Protein AF-A0A4Z0M631-F1 (afdb_monomer_lite)

Sequence (244 aa):
MAAAARAHAARAGVPGGDGTVRHLGQHPRGRPGGTTARVRIGGHHLQVFLRALRHRHALPPATGHAAGAAVSGHQPRLAAAELTAGDSVGGPLEQAMGEFANAVVRANTLDPLTTEIVRLRCAQIHDCRICGSLRLRDAQEAGFDEAMQRKIARYETSDFPPAVIAALRLCDAIIMRPAWADDALKAELHQHFSAAQIAEICLDVMKWSQQKPLVALRTEEPPWAQTTLLSFDERGAPVFGGPA

Radius of gyration: 26.84 Å; chains: 1; bounding box: 51×77×66 Å

Structure (mmCIF, N/CA/C/O backbone):
data_AF-A0A4Z0M631-F1
#
_entry.id   AF-A0A4Z0M631-F1
#
loop_
_atom_site.group_PDB
_atom_site.id
_atom_site.type_symbol
_atom_site.label_atom_id
_atom_site.label_alt_id
_atom_site.label_comp_id
_atom_site.label_asym_id
_atom_site.label_entity_id
_atom_site.label_seq_id
_atom_site.pdbx_PDB_ins_code
_atom_site.Cartn_x
_atom_site.Cartn_y
_atom_site.Cartn_z
_atom_site.occupancy
_atom_site.B_iso_or_equiv
_atom_site.auth_seq_id
_atom_site.auth_comp_id
_atom_site.auth_asym_id
_atom_site.auth_atom_id
_atom_site.pdbx_PDB_model_num
ATOM 1 N N . MET A 1 1 ? 23.503 -53.801 14.383 1.00 34.53 1 MET A N 1
ATOM 2 C CA . MET A 1 1 ? 23.111 -55.076 13.742 1.00 34.53 1 MET A CA 1
ATOM 3 C C . MET A 1 1 ? 21.715 -55.411 14.248 1.00 34.53 1 MET A C 1
ATOM 5 O O . MET A 1 1 ? 21.573 -55.559 15.448 1.00 34.53 1 MET A O 1
ATOM 9 N N . ALA A 1 2 ? 20.686 -55.115 13.445 1.00 32.53 2 ALA A N 1
ATOM 10 C CA . ALA A 1 2 ? 19.858 -56.098 12.712 1.00 32.53 2 ALA A CA 1
ATOM 11 C C . ALA A 1 2 ? 18.785 -56.731 13.632 1.00 32.53 2 ALA A C 1
ATOM 13 O O . ALA A 1 2 ? 19.115 -57.150 14.727 1.00 32.53 2 ALA A O 1
ATOM 14 N N . ALA A 1 3 ? 17.499 -56.838 13.302 1.00 31.45 3 ALA A N 1
ATOM 15 C CA . ALA A 1 3 ? 16.742 -56.533 12.095 1.00 31.45 3 ALA A CA 1
ATOM 16 C C . ALA A 1 3 ? 15.250 -56.369 12.460 1.00 31.45 3 ALA A C 1
ATOM 18 O O . ALA A 1 3 ? 14.804 -56.760 13.536 1.00 31.45 3 ALA A O 1
ATOM 19 N N . ALA A 1 4 ? 14.506 -55.767 11.536 1.00 34.94 4 ALA A N 1
ATOM 20 C CA . ALA A 1 4 ? 13.090 -55.444 11.609 1.00 34.94 4 ALA A CA 1
ATOM 21 C C . ALA A 1 4 ? 12.156 -56.653 11.416 1.00 34.94 4 ALA A C 1
ATOM 23 O O . ALA A 1 4 ? 12.494 -57.581 10.688 1.00 34.94 4 ALA A O 1
ATOM 24 N N . ALA A 1 5 ? 10.935 -56.555 11.956 1.00 33.78 5 ALA A N 1
ATOM 25 C CA . ALA A 1 5 ? 9.722 -57.135 11.370 1.00 33.78 5 ALA A CA 1
ATOM 26 C C . ALA A 1 5 ? 8.465 -56.527 12.026 1.00 33.78 5 ALA A C 1
ATOM 28 O O . ALA A 1 5 ? 8.196 -56.757 13.203 1.00 33.78 5 ALA A O 1
ATOM 29 N N . ARG A 1 6 ? 7.666 -55.771 11.261 1.00 37.72 6 ARG A N 1
ATOM 30 C CA . ARG A 1 6 ? 6.229 -55.585 11.525 1.00 37.72 6 ARG A CA 1
ATOM 31 C C . ARG A 1 6 ? 5.451 -55.724 10.224 1.00 37.72 6 ARG A C 1
ATOM 33 O O . ARG A 1 6 ? 5.955 -55.432 9.144 1.00 37.72 6 ARG A O 1
ATOM 40 N N . ALA A 1 7 ? 4.261 -56.281 10.394 1.00 34.97 7 ALA A N 1
ATOM 41 C CA . ALA A 1 7 ? 3.533 -57.087 9.440 1.00 34.97 7 ALA A CA 1
ATOM 42 C C . ALA A 1 7 ? 2.860 -56.304 8.307 1.00 34.97 7 ALA A C 1
ATOM 44 O O . ALA A 1 7 ? 2.472 -55.146 8.432 1.00 34.97 7 ALA A O 1
ATOM 45 N N . HIS A 1 8 ? 2.709 -57.040 7.212 1.00 31.41 8 HIS A N 1
ATOM 46 C CA . HIS A 1 8 ? 2.022 -56.728 5.972 1.00 31.41 8 HIS A CA 1
ATOM 47 C C . HIS A 1 8 ? 0.499 -56.703 6.200 1.00 31.41 8 HIS A C 1
ATOM 49 O O . HIS A 1 8 ? -0.062 -57.696 6.660 1.00 31.41 8 HIS A O 1
ATOM 55 N N . ALA A 1 9 ? -0.170 -55.600 5.854 1.00 36.81 9 ALA A N 1
ATOM 56 C CA . ALA A 1 9 ? -1.625 -55.546 5.722 1.00 36.81 9 ALA A CA 1
ATOM 57 C C . ALA A 1 9 ? -1.997 -55.503 4.234 1.00 36.81 9 ALA A C 1
ATOM 59 O O . ALA A 1 9 ? -1.404 -54.769 3.442 1.00 36.81 9 ALA A O 1
ATOM 60 N N . ALA A 1 10 ? -2.943 -56.366 3.878 1.00 33.41 10 ALA A N 1
ATOM 61 C CA . ALA A 1 10 ? -3.312 -56.754 2.529 1.00 33.41 10 ALA A CA 1
ATOM 62 C C . ALA A 1 10 ? -4.005 -55.642 1.723 1.00 33.41 10 ALA A C 1
ATOM 64 O O . ALA A 1 10 ? -4.757 -54.824 2.248 1.00 33.41 10 ALA A O 1
ATOM 65 N N . ARG A 1 11 ? -3.767 -55.674 0.407 1.00 34.16 11 ARG A N 1
ATOM 66 C CA . ARG A 1 11 ? -4.446 -54.865 -0.610 1.00 34.16 11 ARG A CA 1
ATOM 67 C C . ARG A 1 11 ? -5.895 -55.331 -0.774 1.00 34.16 11 ARG A C 1
ATOM 69 O O . ARG A 1 11 ? -6.123 -56.487 -1.121 1.00 34.16 11 ARG A O 1
ATOM 76 N N . ALA A 1 12 ? -6.851 -54.422 -0.600 1.00 35.81 12 ALA A N 1
ATOM 77 C CA . ALA A 1 12 ? -8.225 -54.604 -1.058 1.00 35.81 12 ALA A CA 1
ATOM 78 C C . ALA A 1 12 ? -8.339 -54.141 -2.521 1.00 35.81 12 ALA A C 1
ATOM 80 O O . ALA A 1 12 ? -7.957 -53.019 -2.857 1.00 35.81 12 ALA A O 1
ATOM 81 N N . GLY A 1 13 ? -8.805 -55.041 -3.388 1.00 31.09 13 GLY A N 1
ATOM 82 C CA . GLY A 1 13 ? -9.030 -54.800 -4.810 1.00 31.09 13 GLY A CA 1
ATOM 83 C C . GLY A 1 13 ? -10.267 -53.942 -5.075 1.00 31.09 13 GLY A C 1
ATOM 84 O O . GLY A 1 13 ? -11.265 -54.024 -4.363 1.00 31.09 13 GLY A O 1
ATOM 85 N N . VAL A 1 14 ? -10.186 -53.130 -6.126 1.00 34.22 14 VAL A N 1
ATOM 86 C CA . VAL A 1 14 ? -11.300 -52.357 -6.686 1.00 34.22 14 VAL A CA 1
ATOM 87 C C . VAL A 1 14 ? -12.032 -53.242 -7.707 1.00 34.22 14 VAL A C 1
ATOM 89 O O . VAL A 1 14 ? -11.364 -53.780 -8.593 1.00 34.22 14 VAL A O 1
ATOM 92 N N . PRO A 1 15 ? -13.363 -53.424 -7.621 1.00 34.56 15 PRO A N 1
ATOM 93 C CA . PRO A 1 15 ? -14.114 -54.156 -8.635 1.00 34.56 15 PRO A CA 1
ATOM 94 C C . PRO A 1 15 ? -14.305 -53.316 -9.907 1.00 34.56 15 PRO A C 1
ATOM 96 O O . PRO A 1 15 ? -14.552 -52.112 -9.849 1.00 34.56 15 PRO A O 1
ATOM 99 N N . GLY A 1 16 ? -14.158 -53.981 -11.057 1.00 31.92 16 GLY A N 1
ATOM 100 C CA . GLY A 1 16 ? -14.241 -53.399 -12.394 1.00 31.92 16 GLY A CA 1
ATOM 101 C C . GLY A 1 16 ? -15.629 -52.855 -12.730 1.00 31.92 16 GLY A C 1
ATOM 102 O O . GLY A 1 16 ? -16.637 -53.530 -12.533 1.00 31.92 16 GLY A O 1
ATOM 103 N N . GLY A 1 17 ? -15.645 -51.630 -13.254 1.00 32.22 17 GLY A N 1
ATOM 104 C CA . GLY A 1 17 ? -16.801 -50.977 -13.855 1.00 32.22 17 GLY A CA 1
ATOM 105 C C . GLY A 1 17 ? -16.614 -50.874 -15.366 1.00 32.22 17 GLY A C 1
ATOM 106 O O . GLY A 1 17 ? -15.536 -50.527 -15.846 1.00 32.22 17 GLY A O 1
ATOM 107 N N . ASP A 1 18 ? -17.681 -51.231 -16.065 1.00 33.00 18 ASP A N 1
ATOM 108 C CA . ASP A 1 18 ? -17.822 -51.437 -17.500 1.00 33.00 18 ASP A CA 1
ATOM 109 C C . ASP A 1 18 ? -17.420 -50.225 -18.362 1.00 33.00 18 ASP A C 1
ATOM 111 O O . ASP A 1 18 ? -17.570 -49.060 -17.983 1.00 33.00 18 ASP A O 1
ATOM 115 N N . GLY A 1 19 ? -16.865 -50.519 -19.535 1.00 39.84 19 GLY A N 1
ATOM 116 C CA . GLY A 1 19 ? -16.205 -49.560 -20.405 1.00 39.84 19 GLY A CA 1
ATOM 117 C C . GLY A 1 19 ? -17.167 -48.628 -21.135 1.00 39.84 19 GLY A C 1
ATOM 118 O O . GLY A 1 19 ? -17.995 -49.068 -21.916 1.00 39.84 19 GLY A O 1
ATOM 119 N N . THR A 1 20 ? -16.961 -47.320 -20.982 1.00 31.83 20 THR A N 1
ATOM 120 C CA . THR A 1 20 ? -17.110 -46.323 -22.058 1.00 31.83 20 THR A CA 1
ATOM 121 C C . THR A 1 20 ? -16.270 -45.087 -21.718 1.00 31.83 20 THR A C 1
ATOM 123 O O . THR A 1 20 ? -16.706 -44.156 -21.046 1.00 31.83 20 THR A O 1
ATOM 126 N N . VAL A 1 21 ? -15.021 -45.057 -22.191 1.00 35.28 21 VAL A N 1
ATOM 127 C CA . VAL A 1 21 ? -14.193 -43.844 -22.151 1.00 35.28 21 VAL A CA 1
ATOM 128 C C . VAL A 1 21 ? -14.715 -42.892 -23.227 1.00 35.28 21 VAL A C 1
ATOM 130 O O . VAL A 1 21 ? -14.526 -43.119 -24.421 1.00 35.28 21 VAL A O 1
ATOM 133 N N . ARG A 1 22 ? -15.386 -41.810 -22.817 1.00 33.44 22 ARG A N 1
ATOM 134 C CA . ARG A 1 22 ? -15.668 -40.676 -23.706 1.00 33.44 22 ARG A CA 1
ATOM 135 C C . ARG A 1 22 ? -14.344 -39.989 -24.043 1.00 33.44 22 ARG A C 1
ATOM 137 O O . ARG A 1 22 ? -13.791 -39.261 -23.223 1.00 33.44 22 ARG A O 1
ATOM 144 N N . HIS A 1 23 ? -13.840 -40.228 -25.251 1.00 32.06 23 HIS A N 1
ATOM 145 C CA . HIS A 1 23 ? -12.742 -39.462 -25.830 1.00 32.06 23 HIS A CA 1
ATOM 146 C C . HIS A 1 23 ? -13.132 -37.979 -25.908 1.00 32.06 23 HIS A C 1
ATOM 148 O O . HIS A 1 23 ? -14.010 -37.597 -26.682 1.00 32.06 23 HIS A O 1
ATOM 154 N N . LEU A 1 24 ? -12.470 -37.139 -25.108 1.00 36.09 24 LEU A N 1
ATOM 155 C CA . LEU A 1 24 ? -12.463 -35.694 -25.316 1.00 36.09 24 LEU A CA 1
ATOM 156 C C . LEU A 1 24 ? -11.775 -35.422 -26.658 1.00 36.09 24 LEU A C 1
ATOM 158 O O . LEU A 1 24 ? -10.646 -35.853 -26.896 1.00 36.09 24 LEU A O 1
ATOM 162 N N . GLY A 1 25 ? -12.531 -34.787 -27.552 1.00 30.84 25 GLY A N 1
ATOM 163 C CA . GLY A 1 25 ? -12.214 -34.622 -28.961 1.00 30.84 25 GLY A CA 1
ATOM 164 C C . GLY A 1 25 ? -10.863 -33.962 -29.214 1.00 30.84 25 GLY A C 1
ATOM 165 O O . GLY A 1 25 ? -10.498 -32.952 -28.615 1.00 30.84 25 GLY A O 1
ATOM 166 N N . GLN A 1 26 ? -10.145 -34.545 -30.166 1.00 36.09 26 GLN A N 1
ATOM 167 C CA . GLN A 1 26 ? -8.993 -33.952 -30.822 1.00 36.09 26 GLN A CA 1
ATOM 168 C C . GLN A 1 26 ? -9.459 -32.705 -31.588 1.00 36.09 26 GLN A C 1
ATOM 170 O O . GLN A 1 26 ? -10.268 -32.805 -32.509 1.00 36.09 26 GLN A O 1
ATOM 175 N N . HIS A 1 27 ? -8.959 -31.527 -31.214 1.00 32.75 27 HIS A N 1
ATOM 176 C CA . HIS A 1 27 ? -9.167 -30.308 -31.993 1.00 32.75 27 HIS A CA 1
ATOM 177 C C . HIS A 1 27 ? -8.357 -30.380 -33.301 1.00 32.75 27 HIS A C 1
ATOM 179 O O . HIS A 1 27 ? -7.131 -30.531 -33.247 1.00 32.75 27 HIS A O 1
ATOM 185 N N . PRO A 1 28 ? -8.989 -30.242 -34.480 1.00 33.84 28 PRO A N 1
ATOM 186 C CA . PRO A 1 28 ? -8.267 -30.201 -35.741 1.00 33.84 28 PRO A CA 1
ATOM 187 C C . PRO A 1 28 ? -7.522 -28.869 -35.888 1.00 33.84 28 PRO A C 1
ATOM 189 O O . PRO A 1 28 ? -8.087 -27.784 -35.743 1.00 33.84 28 PRO A O 1
ATOM 192 N N . ARG A 1 29 ? -6.227 -28.959 -36.211 1.00 42.47 29 ARG A N 1
ATOM 193 C CA . ARG A 1 29 ? -5.425 -27.833 -36.697 1.00 42.47 29 ARG A CA 1
ATOM 194 C C . ARG A 1 29 ? -5.951 -27.421 -38.073 1.00 42.47 29 ARG A C 1
ATOM 196 O O . ARG A 1 29 ? -5.776 -28.153 -39.040 1.00 42.47 29 ARG A O 1
ATOM 203 N N . GLY A 1 30 ? -6.538 -26.233 -38.161 1.00 30.00 30 GLY A N 1
ATOM 204 C CA . GLY A 1 30 ? -6.896 -25.592 -39.423 1.00 30.00 30 GLY A CA 1
ATOM 205 C C . GLY A 1 30 ? -7.116 -24.099 -39.211 1.00 30.00 30 GLY A C 1
ATOM 206 O O . GLY A 1 30 ? -8.125 -23.700 -38.643 1.00 30.00 30 GLY A O 1
ATOM 207 N N . ARG A 1 31 ? -6.158 -23.266 -39.635 1.00 33.22 31 ARG A N 1
ATOM 208 C CA . ARG A 1 31 ? -6.359 -21.815 -39.779 1.00 33.22 31 ARG A CA 1
ATOM 209 C C . ARG A 1 31 ? -7.117 -21.571 -41.090 1.00 33.22 31 ARG A C 1
ATOM 211 O O . ARG A 1 31 ? -6.577 -21.941 -42.132 1.00 33.22 31 ARG A O 1
ATOM 218 N N . PRO A 1 32 ? -8.294 -20.926 -41.091 1.00 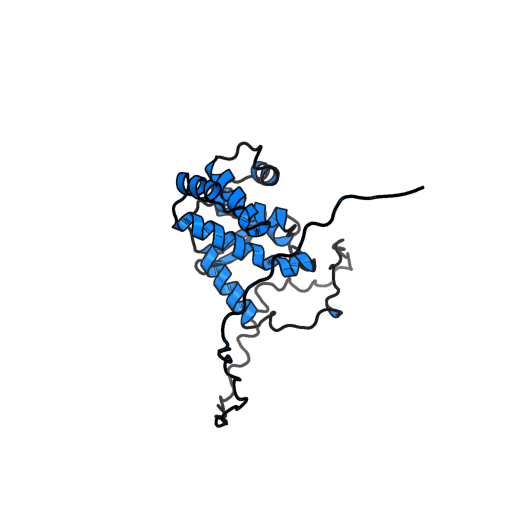33.06 32 PRO A N 1
ATOM 219 C CA . PRO A 1 32 ? -8.871 -20.401 -42.318 1.00 33.06 32 PRO A CA 1
ATOM 220 C C . PRO A 1 32 ? -8.093 -19.153 -42.747 1.00 33.06 32 PRO A C 1
ATOM 222 O O . PRO A 1 32 ? -7.796 -18.281 -41.927 1.00 33.06 32 PRO A O 1
ATOM 225 N N . GLY A 1 33 ? -7.752 -19.084 -44.033 1.00 40.03 33 GLY A N 1
ATOM 226 C CA . GLY A 1 33 ? -7.162 -17.907 -44.660 1.00 40.03 33 GLY A CA 1
ATOM 227 C C . GLY A 1 33 ? -8.099 -16.705 -44.557 1.00 40.03 33 GLY A C 1
ATOM 228 O O . GLY A 1 33 ? -9.225 -16.746 -45.045 1.00 40.03 33 GLY A O 1
ATOM 229 N N . GLY A 1 34 ? -7.611 -15.647 -43.912 1.00 28.39 34 GLY A N 1
ATOM 230 C CA . GLY A 1 34 ? -8.250 -14.339 -43.839 1.00 28.39 34 GLY A CA 1
ATOM 231 C C . GLY A 1 34 ? -7.467 -13.336 -44.678 1.00 28.39 34 GLY A C 1
ATOM 232 O O . GLY A 1 34 ? -6.267 -13.145 -44.487 1.00 28.39 34 GLY A O 1
ATOM 233 N N . THR A 1 35 ? -8.166 -12.739 -45.632 1.00 30.58 35 THR A N 1
ATOM 234 C CA . THR A 1 35 ? -7.726 -11.749 -46.612 1.00 30.58 35 THR A CA 1
ATOM 235 C C . THR A 1 35 ? -6.934 -10.599 -45.982 1.00 30.58 35 THR A C 1
ATOM 237 O O . THR A 1 35 ? -7.365 -9.968 -45.018 1.00 30.58 35 THR A O 1
ATOM 240 N N . THR A 1 36 ? -5.776 -10.293 -46.562 1.00 32.59 36 THR A N 1
ATOM 241 C CA . THR A 1 36 ? -4.919 -9.154 -46.224 1.00 32.59 36 THR A CA 1
ATOM 242 C C . THR A 1 36 ? -5.588 -7.832 -46.605 1.00 32.59 36 THR A C 1
ATOM 244 O O . THR A 1 36 ? -5.418 -7.320 -47.710 1.00 32.59 36 THR A O 1
ATOM 247 N N . ALA A 1 37 ? -6.306 -7.219 -45.665 1.00 29.33 37 ALA A N 1
ATOM 248 C CA . ALA A 1 37 ? -6.644 -5.803 -45.757 1.00 29.33 37 ALA A CA 1
ATOM 249 C C . ALA A 1 37 ? -5.407 -4.971 -45.375 1.00 29.33 37 ALA A C 1
ATOM 251 O O . ALA A 1 37 ? -5.134 -4.713 -44.203 1.00 29.33 37 ALA A O 1
ATOM 252 N N . ARG A 1 38 ? -4.618 -4.567 -46.379 1.00 29.48 38 ARG A N 1
ATOM 253 C CA . ARG A 1 38 ? -3.589 -3.532 -46.214 1.00 29.48 38 ARG A CA 1
ATOM 254 C C . ARG A 1 38 ? -4.283 -2.191 -45.990 1.00 29.48 38 ARG A C 1
ATOM 256 O O . ARG A 1 38 ? -4.674 -1.526 -46.945 1.00 29.48 38 ARG A O 1
ATOM 263 N N . VAL A 1 39 ? -4.407 -1.784 -44.733 1.00 26.75 39 VAL A N 1
ATOM 264 C CA . VAL A 1 39 ? -4.767 -0.409 -44.384 1.00 26.75 39 VAL A CA 1
ATOM 265 C C . VAL A 1 39 ? -3.542 0.472 -44.630 1.00 26.75 39 VAL A C 1
ATOM 267 O O . VAL A 1 39 ? -2.534 0.394 -43.932 1.00 26.75 39 VAL A O 1
ATOM 270 N N . ARG A 1 40 ? -3.615 1.277 -45.690 1.00 29.34 40 ARG A N 1
ATOM 271 C CA . ARG A 1 40 ? -2.624 2.293 -46.048 1.00 29.34 40 ARG A CA 1
ATOM 272 C C . ARG A 1 40 ? -3.066 3.596 -45.380 1.00 29.34 40 ARG A C 1
ATOM 274 O O . ARG A 1 40 ? -3.941 4.273 -45.906 1.00 29.34 40 ARG A O 1
ATOM 281 N N . ILE A 1 41 ? -2.507 3.927 -44.217 1.00 31.09 41 ILE A N 1
ATOM 282 C CA . ILE A 1 41 ? -2.714 5.245 -43.597 1.00 31.09 41 ILE A CA 1
ATOM 283 C C . ILE A 1 41 ? -1.521 6.119 -43.962 1.00 31.09 41 ILE A C 1
ATOM 285 O O . ILE A 1 41 ? -0.370 5.789 -43.676 1.00 31.09 41 ILE A O 1
ATOM 289 N N . GLY A 1 42 ? -1.832 7.188 -44.695 1.00 25.73 42 GLY A N 1
ATOM 290 C CA . GLY A 1 42 ? -0.893 8.191 -45.168 1.00 25.73 42 GLY A CA 1
ATOM 291 C C . GLY A 1 42 ? -0.163 8.882 -44.022 1.00 25.73 42 GLY A C 1
ATOM 292 O O . GLY A 1 42 ? -0.677 9.024 -42.914 1.00 25.73 42 GLY A O 1
ATOM 293 N N . GLY A 1 43 ? 1.073 9.277 -44.317 1.00 30.41 43 GLY A N 1
ATOM 294 C CA . GLY A 1 43 ? 1.933 9.999 -43.399 1.00 30.41 43 GLY A CA 1
ATOM 295 C C . GLY A 1 43 ? 1.408 11.389 -43.044 1.00 30.41 43 GLY A C 1
ATOM 296 O O . GLY A 1 43 ? 0.493 11.911 -43.673 1.00 30.41 43 GLY A O 1
ATOM 297 N N . HIS A 1 44 ? 2.105 11.966 -42.061 1.00 31.39 44 HIS A N 1
ATOM 298 C CA . HIS A 1 44 ? 2.104 13.373 -41.643 1.00 31.39 44 HIS A CA 1
ATOM 299 C C . HIS A 1 44 ? 1.454 13.751 -40.312 1.00 31.39 44 HIS A C 1
ATOM 301 O O . HIS A 1 44 ? 0.982 14.864 -40.218 1.00 31.39 44 HIS A O 1
ATOM 307 N N . HIS A 1 45 ? 1.580 12.962 -39.234 1.00 27.70 45 HIS A N 1
ATOM 308 C CA . HIS A 1 45 ? 1.574 13.539 -37.863 1.00 27.70 45 HIS A CA 1
ATOM 309 C C . HIS A 1 45 ? 2.608 12.892 -36.906 1.00 27.70 45 HIS A C 1
ATOM 311 O O . HIS A 1 45 ? 2.468 12.903 -35.687 1.00 27.70 45 HIS A O 1
ATOM 317 N N . LEU A 1 46 ? 3.708 12.377 -37.475 1.00 28.80 46 LEU A N 1
ATOM 318 C CA . LEU A 1 46 ? 4.767 11.576 -36.833 1.00 28.80 46 LEU A CA 1
ATOM 319 C C . LEU A 1 46 ? 5.763 12.358 -35.939 1.00 28.80 46 LEU A C 1
ATOM 321 O O . LEU A 1 46 ? 6.759 11.787 -35.516 1.00 28.80 46 LEU A O 1
ATOM 325 N N . GLN A 1 47 ? 5.559 13.641 -35.617 1.00 28.31 47 GLN A N 1
ATOM 326 C CA . GLN A 1 47 ? 6.617 14.423 -34.936 1.00 28.31 47 GLN A CA 1
ATOM 327 C C . GLN A 1 47 ? 6.229 15.200 -33.672 1.00 28.31 47 GLN A C 1
ATOM 329 O O . GLN A 1 47 ? 7.096 15.838 -33.081 1.00 28.31 47 GLN A O 1
ATOM 334 N N . VAL A 1 48 ? 4.994 15.100 -33.172 1.00 31.66 48 VAL A N 1
ATOM 335 C CA . VAL A 1 48 ? 4.592 15.873 -31.973 1.00 31.66 48 VAL A CA 1
ATOM 336 C C . VAL A 1 48 ? 4.497 15.024 -30.695 1.00 31.66 48 VAL A C 1
ATOM 338 O O . VAL A 1 48 ? 4.706 15.544 -29.603 1.00 31.66 48 VAL A O 1
ATOM 341 N N . PHE A 1 49 ? 4.303 13.702 -30.785 1.00 28.62 49 PHE A N 1
ATOM 342 C CA . PHE A 1 49 ? 4.028 12.876 -29.594 1.00 28.62 49 PHE A CA 1
ATOM 343 C C . PHE A 1 49 ? 5.243 12.129 -29.003 1.00 28.62 49 PHE A C 1
ATOM 345 O O . PHE A 1 49 ? 5.228 11.738 -27.840 1.00 28.62 49 PHE A O 1
ATOM 352 N N . LEU A 1 50 ? 6.365 12.049 -29.731 1.00 30.12 50 LEU A N 1
ATOM 353 C CA . LEU A 1 50 ? 7.645 11.507 -29.230 1.00 30.12 50 LEU A CA 1
ATOM 354 C C . LEU A 1 50 ? 8.377 12.442 -28.238 1.00 30.12 50 LEU A C 1
ATOM 356 O O . LEU A 1 50 ? 9.466 12.122 -27.761 1.00 30.12 50 LEU A O 1
ATOM 360 N N . ARG A 1 51 ? 7.781 13.594 -27.901 1.00 29.03 51 ARG A N 1
ATOM 361 C CA . ARG A 1 51 ? 8.341 14.590 -26.973 1.00 29.03 51 ARG A CA 1
ATOM 362 C C . ARG A 1 51 ? 7.600 14.668 -25.632 1.00 29.03 51 ARG A C 1
ATOM 364 O O . ARG A 1 51 ? 8.180 15.147 -24.663 1.00 29.03 51 ARG A O 1
ATOM 371 N N . ALA A 1 52 ? 6.385 14.124 -25.531 1.00 32.12 52 ALA A N 1
ATOM 372 C CA . ALA A 1 52 ? 5.609 14.122 -24.285 1.00 32.12 52 ALA A CA 1
ATOM 373 C C . ALA A 1 52 ? 6.016 12.998 -23.311 1.00 32.12 52 ALA A C 1
ATOM 375 O O . ALA A 1 52 ? 5.861 13.151 -22.105 1.00 32.12 52 ALA A O 1
ATOM 376 N N . LEU A 1 53 ? 6.637 11.922 -23.806 1.00 31.55 53 LEU A N 1
ATOM 377 C CA . LEU A 1 53 ? 7.201 10.842 -22.979 1.00 31.55 53 LEU A CA 1
ATOM 378 C C . LEU A 1 53 ? 8.721 10.959 -22.757 1.00 31.55 53 LEU A C 1
ATOM 380 O O . LEU A 1 53 ? 9.307 10.162 -22.036 1.00 31.55 53 LEU A O 1
ATOM 384 N N . ARG A 1 54 ? 9.360 11.999 -23.310 1.00 34.28 54 ARG A N 1
ATOM 385 C CA . ARG A 1 54 ? 10.733 12.408 -22.955 1.00 34.28 54 ARG A CA 1
ATOM 386 C C . ARG A 1 54 ? 10.789 13.565 -21.951 1.00 34.28 54 ARG A C 1
ATOM 388 O O . ARG A 1 54 ? 11.876 13.919 -21.516 1.00 34.28 54 ARG A O 1
ATOM 395 N N . HIS A 1 55 ? 9.648 14.134 -21.549 1.00 35.19 55 HIS A N 1
ATOM 396 C CA . HIS A 1 55 ? 9.610 15.308 -20.666 1.00 35.19 55 HIS A CA 1
ATOM 397 C C . HIS A 1 55 ? 8.682 15.203 -19.453 1.00 35.19 55 HIS A C 1
ATOM 399 O O . HIS A 1 55 ? 8.281 16.235 -18.923 1.00 35.19 55 HIS A O 1
ATOM 405 N N . ARG A 1 56 ? 8.408 13.998 -18.932 1.00 36.34 56 ARG A N 1
ATOM 406 C CA . ARG A 1 56 ? 7.915 13.892 -17.544 1.00 36.34 56 ARG A CA 1
ATOM 407 C C . ARG A 1 56 ? 8.601 12.905 -16.606 1.00 36.34 56 ARG A C 1
ATOM 409 O O . ARG A 1 56 ? 8.262 12.963 -15.443 1.00 36.34 56 ARG A O 1
ATOM 416 N N . HIS A 1 57 ? 9.635 12.166 -17.024 1.00 37.44 57 HIS A N 1
ATOM 417 C CA . HIS A 1 57 ? 10.694 11.659 -16.123 1.00 37.44 57 HIS A CA 1
ATOM 418 C C . HIS A 1 57 ? 12.004 11.386 -16.888 1.00 37.44 57 HIS A C 1
ATOM 420 O O . HIS A 1 57 ? 12.557 10.293 -16.855 1.00 37.44 57 HIS A O 1
ATOM 426 N N . ALA A 1 58 ? 12.524 12.398 -17.585 1.00 34.06 58 ALA A N 1
ATOM 427 C CA . ALA A 1 58 ? 13.963 12.476 -17.811 1.00 34.06 58 ALA A CA 1
ATOM 428 C C . ALA A 1 58 ? 14.517 13.442 -16.762 1.00 34.06 58 ALA A C 1
ATOM 430 O O . ALA A 1 58 ? 14.145 14.618 -16.760 1.00 34.06 58 ALA A O 1
ATOM 431 N N . LEU A 1 59 ? 15.385 12.955 -15.870 1.00 32.22 59 LEU A N 1
ATOM 432 C CA . LEU A 1 59 ? 16.318 13.846 -15.183 1.00 32.22 59 LEU A CA 1
ATOM 433 C C . LEU A 1 59 ? 17.047 14.690 -16.252 1.00 32.22 59 LEU A C 1
ATOM 435 O O . LEU A 1 59 ? 17.359 14.160 -17.325 1.00 32.22 59 LEU A O 1
ATOM 439 N N . PRO A 1 60 ? 17.321 15.982 -16.001 1.00 29.47 60 PRO A N 1
ATOM 440 C CA . PRO A 1 60 ? 18.102 16.789 -16.931 1.00 29.47 60 PRO A CA 1
ATOM 441 C C . PRO A 1 60 ? 19.484 16.147 -17.167 1.00 29.47 60 PRO A C 1
ATOM 443 O O . PRO A 1 60 ? 20.048 15.563 -16.238 1.00 29.47 60 PRO A O 1
ATOM 446 N N . PRO A 1 61 ? 20.060 16.246 -18.381 1.00 29.78 61 PRO A N 1
ATOM 447 C CA . PRO A 1 61 ? 21.431 15.812 -18.608 1.00 29.78 61 PRO A CA 1
ATOM 448 C C . PRO A 1 61 ? 22.362 16.658 -17.737 1.00 29.78 61 PRO A C 1
ATOM 450 O O . PRO A 1 61 ? 22.322 17.888 -17.792 1.00 29.78 61 PRO A O 1
ATOM 453 N N . ALA A 1 62 ? 23.187 15.995 -16.926 1.00 32.53 62 ALA A N 1
ATOM 454 C CA . ALA A 1 62 ? 24.211 16.645 -16.123 1.00 32.53 62 ALA A CA 1
ATOM 455 C C . ALA A 1 62 ? 25.150 17.441 -17.042 1.00 32.53 62 ALA A C 1
ATOM 457 O O . ALA A 1 62 ? 25.966 16.880 -17.772 1.00 32.53 62 ALA A O 1
ATOM 458 N N . THR A 1 63 ? 25.030 18.766 -17.025 1.00 32.56 63 THR A N 1
ATOM 459 C CA . THR A 1 63 ? 26.014 19.651 -17.639 1.00 32.56 63 THR A CA 1
ATOM 460 C C . THR A 1 63 ? 27.274 19.630 -16.784 1.00 32.56 63 THR A C 1
ATOM 462 O O . THR A 1 63 ? 27.285 20.179 -15.682 1.00 32.56 63 THR A O 1
ATOM 465 N N . GLY A 1 64 ? 28.305 18.964 -17.310 1.00 37.81 64 GLY A N 1
ATOM 466 C CA . GLY A 1 64 ? 29.725 19.125 -16.991 1.00 37.81 64 GLY A CA 1
ATOM 467 C C . GLY A 1 64 ? 30.048 19.704 -15.617 1.00 37.81 64 GLY A C 1
ATOM 468 O O . GLY A 1 64 ? 30.472 20.848 -15.518 1.00 37.81 64 GLY A O 1
ATOM 469 N N . HIS A 1 65 ? 29.888 18.895 -14.577 1.00 29.09 65 HIS A N 1
ATOM 470 C CA . HIS A 1 65 ? 30.703 18.985 -13.373 1.00 29.09 65 HIS A CA 1
ATOM 471 C C . HIS A 1 65 ? 31.391 17.633 -13.226 1.00 29.09 65 HIS A C 1
ATOM 473 O O . HIS A 1 65 ? 30.785 16.596 -13.501 1.00 29.09 65 HIS A O 1
ATOM 479 N N . ALA A 1 66 ? 32.684 17.671 -12.906 1.00 29.58 66 ALA A N 1
ATOM 480 C CA . ALA A 1 66 ? 33.550 16.508 -12.794 1.00 29.58 66 ALA A CA 1
ATOM 481 C C . ALA A 1 66 ? 32.852 15.348 -12.070 1.00 29.58 66 ALA A C 1
ATOM 483 O O . ALA A 1 66 ? 32.157 15.558 -11.078 1.00 29.58 66 ALA A O 1
ATOM 484 N N . ALA A 1 67 ? 33.044 14.141 -12.605 1.00 38.84 67 ALA A N 1
ATOM 485 C CA . ALA A 1 67 ? 32.478 12.893 -12.124 1.00 38.84 67 ALA A CA 1
ATOM 486 C C . ALA A 1 67 ? 32.701 12.699 -10.614 1.00 38.84 67 ALA A C 1
ATOM 488 O O . ALA A 1 67 ? 33.698 12.131 -10.180 1.00 38.84 67 ALA A O 1
ATOM 489 N N . GLY A 1 68 ? 31.733 13.135 -9.815 1.00 29.08 68 GLY A N 1
ATOM 490 C CA . GLY A 1 68 ? 31.440 12.542 -8.525 1.00 29.08 68 GLY A CA 1
ATOM 491 C C . GLY A 1 68 ? 30.447 11.427 -8.789 1.00 29.08 68 GLY A C 1
ATOM 492 O O . GLY A 1 68 ? 29.249 11.680 -8.878 1.00 29.08 68 GLY A O 1
ATOM 493 N N . ALA A 1 69 ? 30.940 10.207 -8.996 1.00 34.34 69 ALA A N 1
ATOM 494 C CA . ALA A 1 69 ? 30.087 9.033 -9.039 1.00 34.34 69 ALA A CA 1
ATOM 495 C C . ALA A 1 69 ? 29.333 8.951 -7.706 1.00 34.34 69 ALA A C 1
ATOM 497 O O . ALA A 1 69 ? 29.900 8.548 -6.690 1.00 34.34 69 ALA A O 1
ATOM 498 N N . ALA A 1 70 ? 28.056 9.331 -7.695 1.00 38.97 70 ALA A N 1
ATOM 499 C CA . ALA A 1 70 ? 27.145 8.818 -6.691 1.00 38.97 70 ALA A CA 1
ATOM 500 C C . ALA A 1 70 ? 26.993 7.329 -7.007 1.00 38.97 70 ALA A C 1
ATOM 502 O O . ALA A 1 70 ? 26.175 6.917 -7.827 1.00 38.97 70 ALA A O 1
ATOM 503 N N . VAL A 1 71 ? 27.890 6.532 -6.434 1.00 38.88 71 VAL A N 1
ATOM 504 C CA . VAL A 1 71 ? 27.805 5.081 -6.454 1.00 38.88 71 VAL A CA 1
ATOM 505 C C . VAL A 1 71 ? 26.529 4.737 -5.691 1.00 38.88 71 VAL A C 1
ATOM 507 O O . VAL A 1 71 ? 26.521 4.751 -4.462 1.00 38.88 71 VAL A O 1
ATOM 510 N N . SER A 1 72 ? 25.430 4.456 -6.400 1.00 51.62 72 SER A N 1
ATOM 511 C CA . SER A 1 72 ? 24.382 3.627 -5.803 1.00 51.62 72 SER A CA 1
ATOM 512 C C . SER A 1 72 ? 25.071 2.316 -5.442 1.00 51.62 72 SER A C 1
ATOM 514 O O . SER A 1 72 ? 25.561 1.596 -6.310 1.00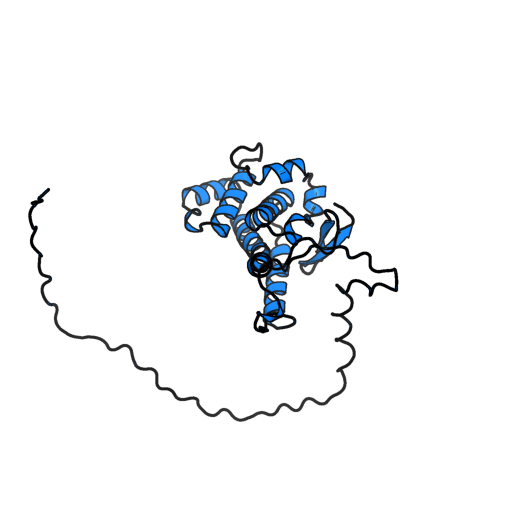 51.62 72 SER A O 1
ATOM 516 N N . GLY A 1 73 ? 25.201 2.045 -4.144 1.00 52.84 73 GLY A N 1
ATOM 517 C CA . GLY A 1 73 ? 25.882 0.852 -3.645 1.00 52.84 73 GLY A CA 1
ATOM 518 C C . GLY A 1 73 ? 25.160 -0.457 -3.981 1.00 52.84 73 GLY A C 1
ATOM 519 O O . GLY A 1 73 ? 25.645 -1.521 -3.607 1.00 52.84 73 GLY A O 1
ATOM 520 N N . HIS A 1 74 ? 24.010 -0.406 -4.658 1.00 65.75 74 HIS A N 1
ATOM 521 C CA . HIS A 1 74 ? 23.184 -1.574 -4.924 1.00 65.75 74 HIS A CA 1
ATOM 522 C C . HIS A 1 74 ? 23.248 -1.961 -6.396 1.00 65.75 74 HIS A C 1
ATOM 524 O O . HIS A 1 74 ? 22.724 -1.273 -7.269 1.00 65.75 74 HIS A O 1
ATOM 530 N N . GLN A 1 75 ? 23.883 -3.102 -6.659 1.00 71.25 75 GLN A N 1
ATOM 531 C CA . GLN A 1 75 ? 23.886 -3.699 -7.986 1.00 71.25 75 GLN A CA 1
ATOM 532 C C . GLN A 1 75 ? 22.561 -4.429 -8.250 1.00 71.25 75 GLN A C 1
ATOM 534 O O . GLN A 1 75 ? 22.030 -5.075 -7.336 1.00 71.25 75 GLN A O 1
ATOM 539 N N . PRO A 1 76 ? 22.018 -4.343 -9.479 1.00 80.75 76 PRO A N 1
ATOM 540 C CA . PRO A 1 76 ? 20.869 -5.151 -9.865 1.00 80.75 76 PRO A CA 1
ATOM 541 C C . PRO A 1 76 ? 21.207 -6.639 -9.693 1.00 80.75 76 PRO A C 1
ATOM 543 O O . PRO A 1 76 ? 22.349 -7.051 -9.899 1.00 80.75 76 PRO A O 1
ATOM 546 N N . ARG A 1 77 ? 20.223 -7.457 -9.298 1.00 83.56 77 ARG A N 1
ATOM 547 C CA . ARG A 1 77 ? 20.439 -8.899 -9.065 1.00 83.56 77 ARG A CA 1
ATOM 548 C C . ARG A 1 77 ? 20.679 -9.669 -10.360 1.00 83.56 77 ARG A C 1
ATOM 550 O O . ARG A 1 77 ? 21.349 -10.693 -10.323 1.00 83.56 77 ARG A O 1
ATOM 557 N N . LEU A 1 78 ? 20.118 -9.186 -11.468 1.00 79.19 78 LEU A N 1
ATOM 558 C CA . LEU A 1 78 ? 20.364 -9.680 -12.822 1.00 79.19 78 LEU A CA 1
ATOM 559 C C . LEU A 1 78 ? 20.799 -8.503 -13.691 1.00 79.19 78 LEU A C 1
ATOM 561 O O . LEU A 1 78 ? 20.206 -7.422 -13.606 1.00 79.19 78 LEU A O 1
ATOM 565 N N . ALA A 1 79 ? 21.818 -8.691 -14.526 1.00 75.69 79 ALA A N 1
ATOM 566 C CA . ALA A 1 79 ? 22.270 -7.622 -15.401 1.00 75.69 79 ALA A CA 1
ATOM 567 C C . ALA A 1 79 ? 21.236 -7.383 -16.509 1.00 75.69 79 ALA A C 1
ATOM 569 O O . ALA A 1 79 ? 20.705 -8.322 -17.095 1.00 75.69 79 ALA A O 1
ATOM 570 N N . ALA A 1 80 ? 20.981 -6.120 -16.860 1.00 71.62 80 ALA A N 1
ATOM 571 C CA . ALA A 1 80 ? 20.023 -5.787 -17.919 1.00 71.62 80 ALA A CA 1
ATOM 572 C C . ALA A 1 80 ? 20.359 -6.464 -19.265 1.00 71.62 80 ALA A C 1
ATOM 574 O O . ALA A 1 80 ? 19.456 -6.803 -20.020 1.00 71.62 80 ALA A O 1
ATOM 575 N N . ALA A 1 81 ? 21.647 -6.703 -19.539 1.00 77.81 81 ALA A N 1
ATOM 576 C CA . ALA A 1 81 ? 22.115 -7.413 -20.731 1.00 77.81 81 ALA A CA 1
ATOM 577 C C . ALA A 1 81 ? 21.763 -8.917 -20.746 1.00 77.81 81 ALA A C 1
ATOM 579 O O . ALA A 1 81 ? 21.784 -9.532 -21.807 1.00 77.81 81 ALA A O 1
ATOM 580 N N . GLU A 1 82 ? 21.449 -9.508 -19.590 1.00 78.88 82 GLU A N 1
ATOM 581 C CA . GLU A 1 82 ? 21.050 -10.917 -19.445 1.00 78.88 82 GLU A CA 1
ATOM 582 C C . GLU A 1 82 ? 19.532 -11.105 -19.583 1.00 78.88 82 GLU A C 1
ATOM 584 O O . GLU A 1 82 ? 19.043 -12.230 -19.691 1.00 78.88 82 GLU A O 1
ATOM 589 N N . LEU A 1 83 ? 18.769 -10.008 -19.581 1.00 74.50 83 LEU A N 1
ATOM 590 C CA . LEU A 1 83 ? 17.320 -10.034 -19.711 1.00 74.50 83 LEU A CA 1
ATOM 591 C C . LEU A 1 83 ? 16.925 -9.964 -21.188 1.00 74.50 83 LEU A C 1
ATOM 593 O O . LEU A 1 83 ? 17.380 -9.106 -21.942 1.00 74.50 83 LEU A O 1
ATOM 597 N N . THR A 1 84 ? 16.021 -10.850 -21.604 1.00 73.88 84 THR A N 1
ATOM 598 C CA . THR A 1 84 ? 15.380 -10.721 -22.917 1.00 73.88 84 THR A CA 1
ATOM 599 C C . THR A 1 84 ? 14.449 -9.514 -22.889 1.00 73.88 84 THR A C 1
ATOM 601 O O . THR A 1 84 ? 13.603 -9.411 -21.999 1.00 73.88 84 THR A O 1
ATOM 604 N N . ALA A 1 85 ? 14.589 -8.607 -23.859 1.00 67.19 85 ALA A N 1
ATOM 605 C CA . ALA A 1 85 ? 13.664 -7.491 -24.015 1.00 67.19 85 ALA A CA 1
ATOM 606 C C . ALA A 1 85 ? 12.241 -8.034 -24.235 1.00 67.19 85 ALA A C 1
ATOM 608 O O . ALA A 1 85 ? 11.986 -8.729 -25.217 1.00 67.19 85 ALA A O 1
ATOM 609 N N . GLY A 1 86 ? 11.342 -7.757 -23.290 1.00 66.25 86 GLY A N 1
ATOM 610 C CA . GLY A 1 86 ? 9.923 -8.097 -23.388 1.00 66.25 86 GLY A CA 1
ATOM 611 C C . GLY A 1 86 ? 9.078 -6.919 -23.873 1.00 66.25 86 GLY A C 1
ATOM 612 O O . GLY A 1 86 ? 9.542 -5.780 -23.897 1.00 66.25 86 GLY A O 1
ATOM 613 N N . ASP A 1 87 ? 7.804 -7.180 -24.166 1.00 64.25 87 ASP A N 1
ATOM 614 C CA . ASP A 1 87 ? 6.822 -6.178 -24.630 1.00 64.25 87 ASP A CA 1
ATOM 615 C C . ASP A 1 87 ? 6.367 -5.188 -23.531 1.00 64.25 87 ASP A C 1
ATOM 617 O O . ASP A 1 87 ? 5.438 -4.399 -23.716 1.00 64.25 87 ASP A O 1
ATOM 621 N N . SER A 1 88 ? 6.992 -5.251 -22.354 1.00 64.44 88 SER A N 1
ATOM 622 C CA . SER A 1 88 ? 6.522 -4.607 -21.127 1.00 64.44 88 SER A CA 1
ATOM 623 C C . SER A 1 88 ? 6.951 -3.150 -20.963 1.00 64.44 88 SER A C 1
ATOM 625 O O . SER A 1 88 ? 6.515 -2.531 -20.003 1.00 64.44 88 SER A O 1
ATOM 627 N N . VAL A 1 89 ? 7.809 -2.603 -21.832 1.00 68.31 89 VAL A N 1
ATOM 628 C CA . VAL A 1 89 ? 8.307 -1.218 -21.716 1.00 68.31 89 VAL A CA 1
ATOM 629 C C . VAL A 1 89 ? 7.837 -0.395 -22.909 1.00 68.31 89 VAL A C 1
ATOM 631 O O . VAL A 1 89 ? 8.111 -0.732 -24.058 1.00 68.31 89 VAL A O 1
ATOM 634 N N . GLY A 1 90 ? 7.118 0.689 -22.642 1.00 71.75 90 GLY A N 1
ATOM 635 C CA . GLY A 1 90 ? 6.498 1.572 -23.628 1.00 71.75 90 GLY A CA 1
ATOM 636 C C . GLY A 1 90 ? 5.357 0.932 -24.424 1.00 71.75 90 GLY A C 1
ATOM 637 O O . GLY A 1 90 ? 4.877 1.537 -25.384 1.00 71.75 90 GLY A O 1
ATOM 638 N N . GLY A 1 91 ? 4.947 -0.288 -24.062 1.00 83.88 91 GLY A N 1
ATOM 639 C CA . GLY A 1 91 ? 3.997 -1.113 -24.805 1.00 83.88 91 GLY A CA 1
ATOM 640 C C . GLY A 1 91 ? 2.589 -1.169 -24.196 1.00 83.88 91 GLY A C 1
ATOM 641 O O . GLY A 1 91 ? 2.342 -0.617 -23.121 1.00 83.88 91 GLY A O 1
ATOM 642 N N . PRO A 1 92 ? 1.649 -1.876 -24.852 1.00 88.12 92 PRO A N 1
ATOM 643 C CA . PRO A 1 92 ? 0.264 -2.007 -24.387 1.00 88.12 92 PRO A CA 1
ATOM 644 C C . PRO A 1 92 ? 0.126 -2.622 -22.987 1.00 88.12 92 PRO A C 1
ATOM 646 O O . PRO A 1 92 ? -0.809 -2.290 -22.265 1.00 88.12 92 PRO A O 1
ATOM 649 N N . LEU A 1 93 ? 1.056 -3.499 -22.587 1.00 86.75 93 LEU A N 1
ATOM 650 C CA . LEU A 1 93 ? 1.042 -4.101 -21.253 1.00 86.75 93 LEU A CA 1
ATOM 651 C C . LEU A 1 93 ? 1.322 -3.062 -20.159 1.00 86.75 93 LEU A C 1
ATOM 653 O O . LEU A 1 93 ? 0.596 -3.017 -19.170 1.00 86.75 93 LEU A O 1
ATOM 657 N N . GLU A 1 94 ? 2.326 -2.202 -20.351 1.00 84.38 94 GLU A N 1
ATOM 658 C CA . GLU A 1 94 ? 2.622 -1.118 -19.405 1.00 84.38 94 GLU A CA 1
ATOM 659 C C . GLU A 1 94 ? 1.439 -0.154 -19.287 1.00 84.38 94 GLU A C 1
ATOM 661 O O . GLU A 1 94 ? 1.059 0.236 -18.185 1.00 84.38 94 GLU A O 1
ATOM 666 N N . GLN A 1 95 ? 0.814 0.179 -20.421 1.00 89.25 95 GLN A N 1
ATOM 667 C CA . GLN A 1 95 ? -0.367 1.042 -20.461 1.00 89.25 95 GLN A CA 1
ATOM 668 C C . GLN A 1 95 ? -1.527 0.432 -19.670 1.00 89.25 95 GLN A C 1
ATOM 670 O O . GLN A 1 95 ? -2.084 1.102 -18.806 1.00 89.25 95 GLN A O 1
ATOM 675 N N . ALA A 1 96 ? -1.833 -0.850 -19.883 1.00 92.81 96 ALA A N 1
ATOM 676 C CA . ALA A 1 96 ? -2.892 -1.542 -19.153 1.00 92.81 96 ALA A CA 1
ATOM 677 C C . ALA A 1 96 ? -2.614 -1.614 -17.639 1.00 92.81 96 ALA A C 1
ATOM 679 O O . ALA A 1 96 ? -3.521 -1.413 -16.830 1.00 92.81 96 ALA A O 1
ATOM 680 N N . MET A 1 97 ? -1.362 -1.860 -17.237 1.00 90.56 97 MET A N 1
ATOM 681 C CA . MET A 1 97 ? -0.965 -1.847 -15.824 1.00 90.56 97 MET A CA 1
ATOM 682 C C . MET A 1 97 ? -1.102 -0.450 -15.204 1.00 90.56 97 MET A C 1
ATOM 684 O O . MET A 1 97 ? -1.597 -0.320 -14.083 1.00 90.56 97 MET A O 1
ATOM 688 N N . GLY A 1 98 ? -0.722 0.596 -15.944 1.00 92.12 98 GLY A N 1
ATOM 689 C CA . GLY A 1 98 ? -0.905 1.988 -15.540 1.00 92.12 98 GLY A CA 1
ATOM 690 C C . GLY A 1 98 ? -2.378 2.380 -15.418 1.00 92.12 98 GLY A C 1
ATOM 691 O O . GLY A 1 98 ? -2.767 2.991 -14.429 1.00 92.12 98 GLY A O 1
ATOM 692 N N . GLU A 1 99 ? -3.225 1.984 -16.367 1.00 95.06 99 GLU A N 1
ATOM 693 C CA . GLU A 1 99 ? -4.671 2.230 -16.326 1.00 95.06 99 GLU A CA 1
ATOM 694 C C . GLU A 1 99 ? -5.344 1.522 -15.149 1.00 95.06 99 GLU A C 1
ATOM 696 O O . GLU A 1 99 ? -6.149 2.138 -14.446 1.00 95.06 99 GLU A O 1
ATOM 701 N N . PHE A 1 100 ? -4.970 0.266 -14.887 1.00 96.00 100 PHE A N 1
ATOM 702 C CA . PHE A 1 100 ? -5.390 -0.453 -13.687 1.00 96.00 100 PHE A CA 1
ATOM 703 C C . PHE A 1 100 ? -4.972 0.304 -12.423 1.00 96.00 100 PHE A C 1
ATOM 705 O O . PHE A 1 100 ? -5.809 0.579 -11.566 1.00 96.00 100 PHE A O 1
ATOM 712 N N . ALA A 1 101 ? -3.703 0.710 -12.326 1.00 96.06 101 ALA A N 1
ATOM 713 C CA . ALA A 1 101 ? -3.194 1.428 -11.163 1.00 96.06 101 ALA A CA 1
ATOM 714 C C . ALA A 1 101 ? -3.927 2.755 -10.928 1.00 96.06 101 ALA A C 1
ATOM 716 O O . ALA A 1 101 ? -4.330 3.048 -9.804 1.00 96.06 101 ALA A O 1
ATOM 717 N N . ASN A 1 102 ? -4.134 3.518 -12.000 1.00 96.69 102 ASN A N 1
ATOM 718 C CA . ASN A 1 102 ? -4.861 4.779 -12.002 1.00 96.69 102 ASN A CA 1
ATOM 719 C C . ASN A 1 102 ? -6.321 4.588 -11.574 1.00 96.69 102 ASN A C 1
ATOM 721 O O . ASN A 1 102 ? -6.871 5.431 -10.875 1.00 96.69 102 ASN A O 1
ATOM 725 N N . ALA A 1 103 ? -6.971 3.500 -11.996 1.00 96.69 103 ALA A N 1
ATOM 726 C CA . ALA A 1 103 ? -8.338 3.198 -11.585 1.00 96.69 103 ALA A CA 1
ATOM 727 C C . ALA A 1 103 ? -8.437 2.873 -10.093 1.00 96.69 103 ALA A C 1
ATOM 729 O O . ALA A 1 103 ? -9.349 3.363 -9.432 1.00 96.69 103 ALA A O 1
ATOM 730 N N . VAL A 1 104 ? -7.487 2.095 -9.569 1.00 96.88 104 VAL A N 1
ATOM 731 C CA . VAL A 1 104 ? -7.461 1.701 -8.158 1.00 96.88 104 VAL A CA 1
ATOM 732 C C . VAL A 1 104 ? -7.257 2.901 -7.236 1.00 96.88 104 VAL A C 1
ATOM 734 O O . VAL A 1 104 ? -8.018 3.050 -6.294 1.00 96.88 104 VAL A O 1
ATOM 737 N N . VAL A 1 105 ? -6.315 3.804 -7.527 1.00 95.94 105 VAL A N 1
ATOM 738 C CA . VAL A 1 105 ? -6.047 4.966 -6.646 1.00 95.94 105 VAL A CA 1
ATOM 739 C C . VAL A 1 105 ? -7.153 6.024 -6.646 1.00 95.94 105 VAL A C 1
ATOM 741 O O . VAL A 1 105 ? -7.133 6.927 -5.821 1.00 95.94 105 VAL A O 1
ATOM 744 N N . ARG A 1 106 ? -8.096 5.951 -7.594 1.00 95.62 106 ARG A N 1
ATOM 745 C CA . ARG A 1 106 ? -9.300 6.795 -7.586 1.00 95.62 106 ARG A CA 1
ATOM 746 C C . ARG A 1 106 ? -10.423 6.198 -6.741 1.00 95.62 106 ARG A C 1
ATOM 748 O O . ARG A 1 106 ? -11.425 6.879 -6.524 1.00 95.62 106 ARG A O 1
ATOM 755 N N . ALA A 1 107 ? -10.294 4.946 -6.299 1.00 91.88 107 ALA A N 1
ATOM 756 C CA . ALA A 1 107 ? -11.112 4.457 -5.203 1.00 91.88 107 ALA A CA 1
ATOM 757 C C . ALA A 1 107 ? -10.734 5.264 -3.951 1.00 91.88 107 ALA A C 1
ATOM 759 O O . ALA A 1 107 ? -9.558 5.502 -3.695 1.00 91.88 107 ALA A O 1
ATOM 760 N N . ASN A 1 108 ? -11.744 5.778 -3.258 1.00 92.19 108 ASN A N 1
ATOM 761 C CA . ASN A 1 108 ? -11.577 6.690 -2.127 1.00 92.19 108 ASN A CA 1
ATOM 762 C C . ASN A 1 108 ? -12.636 6.384 -1.062 1.00 92.19 10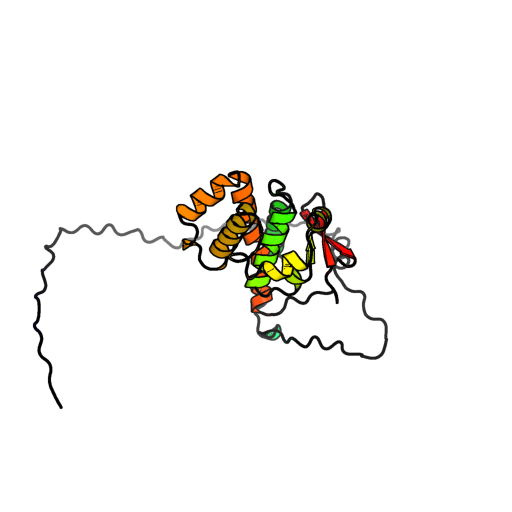8 ASN A C 1
ATOM 764 O O . ASN A 1 108 ? -13.351 7.266 -0.583 1.00 92.19 108 ASN A O 1
ATOM 768 N N . THR A 1 109 ? -12.848 5.093 -0.803 1.00 96.19 109 THR A N 1
ATOM 769 C CA . THR A 1 109 ? -13.788 4.614 0.216 1.00 96.19 109 THR A CA 1
ATOM 770 C C . THR A 1 109 ? -13.083 4.313 1.533 1.00 96.19 109 THR A C 1
ATOM 772 O O . THR A 1 109 ? -13.734 4.314 2.583 1.00 96.19 109 THR A O 1
ATOM 775 N N . LEU A 1 110 ? -11.772 4.062 1.501 1.00 97.81 110 LEU A N 1
ATOM 776 C CA . LEU A 1 110 ? -10.935 3.883 2.677 1.00 97.81 110 LEU A CA 1
ATOM 777 C C . LEU A 1 110 ? -10.346 5.222 3.131 1.00 97.81 110 LEU A C 1
ATOM 779 O O . LEU A 1 110 ? -10.077 6.108 2.324 1.00 97.81 110 LEU A O 1
ATOM 783 N N . ASP A 1 111 ? -10.140 5.387 4.436 1.00 98.00 111 ASP A N 1
ATOM 784 C CA . ASP A 1 111 ? -9.502 6.596 4.943 1.00 98.00 111 ASP A CA 1
ATOM 785 C C . ASP A 1 111 ? -8.012 6.666 4.523 1.00 98.00 111 ASP A C 1
ATOM 787 O O . ASP A 1 111 ? -7.352 5.625 4.366 1.00 98.00 111 ASP A O 1
ATOM 791 N N . PRO A 1 112 ? -7.442 7.876 4.359 1.00 98.00 112 PRO A N 1
ATOM 792 C CA . PRO A 1 112 ? -6.061 8.032 3.902 1.00 98.00 112 PRO A CA 1
ATOM 793 C C . PRO A 1 112 ? -5.019 7.392 4.827 1.00 98.00 112 PRO A C 1
ATOM 795 O O . PRO A 1 112 ? -3.984 6.917 4.355 1.00 98.00 112 PRO A O 1
ATOM 798 N N . LEU A 1 113 ? -5.283 7.352 6.139 1.00 98.31 113 LEU A N 1
ATOM 799 C CA . LEU A 1 113 ? -4.343 6.822 7.122 1.00 98.31 113 LEU A CA 1
ATOM 800 C C . LEU A 1 113 ? -4.216 5.298 6.991 1.00 98.31 113 LEU A C 1
ATOM 802 O O . LEU A 1 113 ? -3.103 4.781 6.870 1.00 98.31 113 LEU A O 1
ATOM 806 N N . THR A 1 114 ? -5.340 4.578 6.954 1.00 98.69 114 THR A N 1
ATOM 807 C CA . THR A 1 114 ?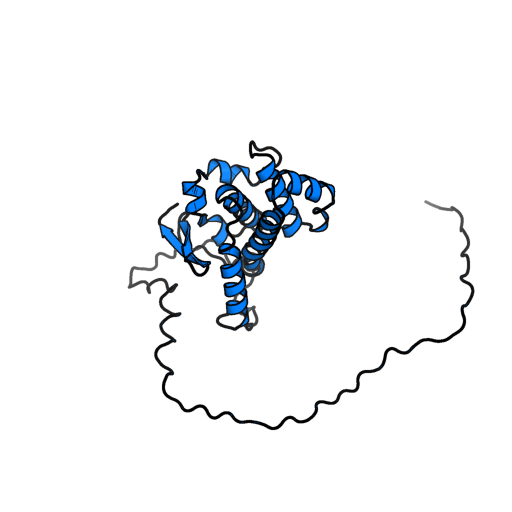 -5.355 3.123 6.738 1.00 98.69 114 THR A CA 1
ATOM 808 C C . THR A 1 114 ? -4.774 2.766 5.370 1.00 98.69 114 THR A C 1
ATOM 810 O O . THR A 1 114 ? -3.972 1.833 5.276 1.00 98.69 114 THR A O 1
ATOM 813 N N . THR A 1 115 ? -5.105 3.536 4.328 1.00 98.56 115 THR A N 1
ATOM 814 C CA . THR A 1 115 ? -4.562 3.363 2.969 1.00 98.56 115 THR A CA 1
ATOM 815 C C . THR A 1 115 ? -3.032 3.401 2.967 1.00 98.56 115 THR A C 1
ATOM 817 O O . THR A 1 115 ? -2.373 2.483 2.473 1.00 98.56 115 THR A O 1
ATOM 820 N N . GLU A 1 116 ? -2.439 4.423 3.585 1.00 98.69 116 GLU A N 1
ATOM 821 C CA . GLU A 1 116 ? -0.984 4.574 3.642 1.00 98.69 116 GLU A CA 1
ATOM 822 C C . GLU A 1 116 ? -0.306 3.478 4.467 1.00 98.69 116 GLU A C 1
ATOM 824 O O . GLU A 1 116 ? 0.738 2.950 4.072 1.00 98.69 116 GLU A O 1
ATOM 829 N N . ILE A 1 117 ? -0.908 3.089 5.592 1.00 98.81 117 ILE A N 1
ATOM 830 C CA . ILE A 1 117 ? -0.390 2.018 6.445 1.00 98.81 117 ILE A CA 1
ATOM 831 C C . ILE A 1 117 ? -0.362 0.680 5.687 1.00 98.81 117 ILE A C 1
ATOM 833 O O . ILE A 1 117 ? 0.658 -0.018 5.701 1.00 98.81 117 ILE A O 1
ATOM 837 N N . VAL A 1 118 ? -1.435 0.339 4.966 1.00 98.69 118 VAL A N 1
ATOM 838 C CA . VAL A 1 118 ? -1.506 -0.871 4.129 1.00 98.69 118 VAL A CA 1
ATOM 839 C C . VAL A 1 118 ? -0.487 -0.818 2.987 1.00 98.69 118 VAL A C 1
ATOM 841 O O . VAL A 1 118 ? 0.247 -1.790 2.766 1.00 98.69 118 VAL A O 1
ATOM 844 N N . ARG A 1 119 ? -0.370 0.319 2.293 1.00 98.38 119 ARG A N 1
ATOM 845 C CA . ARG A 1 119 ? 0.629 0.514 1.233 1.00 98.38 119 ARG A CA 1
ATOM 846 C C . ARG A 1 119 ? 2.051 0.317 1.753 1.00 98.38 119 ARG A C 1
ATOM 848 O O . ARG A 1 119 ? 2.859 -0.376 1.129 1.00 98.38 119 ARG A O 1
ATOM 855 N N . LEU A 1 120 ? 2.383 0.927 2.887 1.00 98.62 120 LEU A N 1
ATOM 856 C CA . LEU A 1 120 ? 3.718 0.827 3.470 1.00 98.62 120 LEU A CA 1
ATOM 857 C C . LEU A 1 120 ? 4.003 -0.571 4.016 1.00 98.62 120 LEU A C 1
ATOM 859 O O . LEU A 1 120 ? 5.153 -1.009 3.948 1.00 98.62 120 LEU A O 1
ATOM 863 N N . ARG A 1 121 ? 2.983 -1.325 4.445 1.00 98.50 121 ARG A N 1
ATOM 864 C CA . ARG A 1 121 ? 3.137 -2.758 4.725 1.00 98.50 121 ARG A CA 1
ATOM 865 C C . ARG A 1 121 ? 3.551 -3.531 3.476 1.00 98.50 121 ARG A C 1
ATOM 867 O O . ARG A 1 121 ? 4.507 -4.304 3.548 1.00 98.50 121 ARG A O 1
ATOM 874 N N . CYS A 1 122 ? 2.922 -3.261 2.327 1.00 97.25 122 CYS A N 1
ATOM 875 C CA . CYS A 1 122 ? 3.340 -3.842 1.046 1.00 97.25 122 CYS A CA 1
ATOM 876 C C . CYS A 1 122 ? 4.811 -3.516 0.751 1.00 97.25 122 CYS A C 1
ATOM 878 O O . CYS A 1 122 ? 5.600 -4.403 0.429 1.00 97.25 122 CYS A O 1
ATOM 880 N N . ALA A 1 123 ? 5.192 -2.242 0.889 1.00 97.12 123 ALA A N 1
ATOM 881 C CA . ALA A 1 123 ? 6.554 -1.782 0.636 1.00 97.12 123 ALA A CA 1
ATOM 882 C C . ALA A 1 123 ? 7.588 -2.477 1.538 1.00 97.12 123 ALA A C 1
ATOM 884 O O . ALA A 1 123 ? 8.644 -2.873 1.045 1.00 97.12 123 ALA A O 1
ATOM 885 N N . GLN A 1 124 ? 7.272 -2.651 2.826 1.00 97.25 124 GLN A N 1
ATOM 886 C CA . GLN A 1 124 ? 8.135 -3.315 3.805 1.00 97.25 124 GLN A CA 1
ATOM 887 C C . GLN A 1 124 ? 8.306 -4.810 3.512 1.00 97.25 124 GLN A C 1
ATOM 889 O O . GLN A 1 124 ? 9.431 -5.297 3.556 1.00 97.25 124 GLN A O 1
ATOM 894 N N . ILE A 1 125 ? 7.230 -5.535 3.177 1.00 95.94 125 ILE A N 1
ATOM 895 C CA . ILE A 1 125 ? 7.327 -6.972 2.851 1.00 95.94 125 ILE A CA 1
ATOM 896 C C . ILE A 1 125 ? 8.094 -7.190 1.549 1.00 95.94 125 ILE A C 1
ATOM 898 O O . ILE A 1 125 ? 8.913 -8.101 1.457 1.00 95.94 125 ILE A O 1
ATOM 902 N N . HIS A 1 126 ? 7.825 -6.374 0.529 1.00 93.94 126 HIS A N 1
ATOM 903 C CA . HIS A 1 126 ? 8.516 -6.499 -0.750 1.00 93.94 126 HIS A CA 1
ATOM 904 C C . HIS A 1 126 ? 9.972 -6.027 -0.675 1.00 93.94 126 HIS A C 1
ATOM 906 O O . HIS A 1 126 ? 10.756 -6.420 -1.527 1.00 93.94 126 HIS A O 1
ATOM 912 N N . ASP A 1 127 ? 10.342 -5.200 0.307 1.00 94.44 127 ASP A N 1
ATOM 913 C CA . ASP A 1 127 ? 11.610 -4.460 0.316 1.00 94.44 127 ASP A CA 1
ATOM 914 C C . ASP A 1 127 ? 11.752 -3.574 -0.942 1.00 94.44 127 ASP A C 1
ATOM 916 O O . ASP A 1 127 ? 12.763 -3.562 -1.647 1.00 94.44 127 ASP A O 1
ATOM 920 N N . CYS A 1 128 ? 10.665 -2.861 -1.267 1.00 95.00 128 CYS A N 1
ATOM 921 C CA . CYS A 1 128 ? 10.594 -1.963 -2.417 1.00 95.00 128 CYS A CA 1
ATOM 922 C C . CYS A 1 128 ? 11.141 -0.571 -2.072 1.00 95.00 128 CYS A C 1
ATOM 924 O O . CYS A 1 128 ? 10.481 0.209 -1.378 1.00 95.00 128 CYS A O 1
ATOM 926 N N . ARG A 1 129 ? 12.303 -0.211 -2.628 1.00 93.50 129 ARG A N 1
ATOM 927 C CA . ARG A 1 129 ? 12.995 1.057 -2.327 1.00 93.50 129 ARG A CA 1
ATOM 928 C C . ARG A 1 129 ? 12.224 2.295 -2.788 1.00 93.50 129 ARG A C 1
ATOM 930 O O . ARG A 1 129 ? 12.095 3.262 -2.038 1.00 93.50 129 ARG A O 1
ATOM 937 N N . ILE A 1 130 ? 11.653 2.262 -3.994 1.00 93.44 130 ILE A N 1
ATOM 938 C CA . ILE A 1 130 ? 10.806 3.359 -4.500 1.00 93.44 130 ILE A CA 1
ATOM 939 C C . ILE A 1 130 ? 9.558 3.508 -3.625 1.00 93.44 130 ILE A C 1
ATOM 941 O O . ILE A 1 130 ? 9.244 4.599 -3.168 1.00 93.44 130 ILE A O 1
ATOM 945 N N . CYS A 1 131 ? 8.867 2.409 -3.330 1.00 96.38 131 CYS A N 1
ATOM 946 C CA . CYS A 1 131 ? 7.644 2.437 -2.534 1.00 96.38 131 CYS A CA 1
ATOM 947 C C . CYS A 1 131 ? 7.891 2.958 -1.113 1.00 96.38 131 CYS A C 1
ATOM 949 O O . CYS A 1 131 ? 7.130 3.783 -0.609 1.00 96.38 131 CYS A O 1
ATOM 951 N N . GLY A 1 132 ? 8.954 2.471 -0.465 1.00 96.31 132 GLY A N 1
ATOM 952 C CA . GLY A 1 132 ? 9.297 2.823 0.912 1.00 96.31 132 GLY A CA 1
ATOM 953 C C . GLY A 1 132 ? 9.780 4.264 1.076 1.00 96.31 132 GLY A C 1
ATOM 954 O O . GLY A 1 132 ? 9.722 4.798 2.183 1.00 96.31 132 GLY A O 1
ATOM 955 N N . SER A 1 133 ? 10.201 4.912 -0.012 1.00 96.31 133 SER A N 1
ATOM 956 C CA . SER A 1 133 ? 10.677 6.299 -0.019 1.00 96.31 133 SER A CA 1
ATOM 957 C C . SER A 1 133 ? 9.599 7.325 -0.391 1.00 96.31 133 SER A C 1
ATOM 959 O O . SER A 1 133 ? 9.901 8.507 -0.523 1.00 96.31 133 SER A O 1
ATOM 961 N N . LEU A 1 134 ? 8.342 6.901 -0.527 1.00 97.81 134 LEU A N 1
ATOM 962 C CA . LEU A 1 134 ? 7.201 7.786 -0.772 1.00 97.81 134 LEU A CA 1
ATOM 963 C C . LEU A 1 134 ? 6.305 7.887 0.461 1.00 97.81 134 LEU A C 1
ATOM 965 O O . LEU A 1 134 ? 6.216 6.915 1.218 1.00 97.81 134 LEU A O 1
ATOM 969 N N . ARG A 1 135 ? 5.610 9.017 0.631 1.00 98.06 135 ARG A N 1
ATOM 970 C CA . ARG A 1 135 ? 4.503 9.189 1.589 1.00 98.06 135 ARG A CA 1
ATOM 971 C C . ARG A 1 135 ? 3.288 9.783 0.913 1.00 98.06 135 ARG A C 1
ATOM 973 O O . ARG A 1 135 ? 3.433 10.738 0.156 1.00 98.06 135 ARG A O 1
ATOM 980 N N . LEU A 1 136 ? 2.108 9.227 1.166 1.00 98.25 136 LEU A N 1
ATOM 981 C CA . LEU A 1 136 ? 0.875 9.828 0.666 1.00 98.25 136 LEU A CA 1
ATOM 982 C C . LEU A 1 136 ? 0.606 11.153 1.386 1.00 98.25 136 LEU A C 1
ATOM 984 O O . LEU A 1 136 ? 0.519 11.188 2.613 1.00 98.25 136 LEU A O 1
ATOM 988 N N . ARG A 1 137 ? 0.450 12.229 0.608 1.00 98.12 137 ARG A N 1
ATOM 989 C CA . ARG A 1 137 ? 0.148 13.578 1.107 1.00 98.12 137 ARG A CA 1
ATOM 990 C C . ARG A 1 137 ? -1.078 13.566 2.015 1.00 98.12 137 ARG A C 1
ATOM 992 O O . ARG A 1 137 ? -0.986 14.001 3.156 1.00 98.12 137 ARG A O 1
ATOM 999 N N . ASP A 1 138 ? -2.177 12.999 1.532 1.00 97.50 138 ASP A N 1
ATOM 1000 C CA . ASP A 1 138 ? -3.457 12.982 2.244 1.00 97.50 138 ASP A CA 1
ATOM 1001 C C . ASP A 1 138 ? -3.359 12.213 3.569 1.00 97.50 138 ASP A C 1
ATOM 1003 O O . ASP A 1 138 ? -4.005 12.563 4.553 1.00 97.50 138 ASP A O 1
ATOM 1007 N N . ALA A 1 139 ? -2.501 11.190 3.633 1.00 98.25 139 ALA A N 1
ATOM 1008 C CA . ALA A 1 139 ? -2.249 10.456 4.866 1.00 98.25 139 ALA A CA 1
ATOM 1009 C C . ALA A 1 139 ? -1.469 11.297 5.882 1.00 98.25 139 ALA A C 1
ATOM 1011 O O . ALA A 1 139 ? -1.794 11.272 7.066 1.00 98.25 139 ALA A O 1
ATOM 1012 N N . GLN A 1 140 ? -0.471 12.068 5.440 1.00 97.62 140 GLN A N 1
ATOM 1013 C CA . GLN A 1 140 ? 0.251 12.990 6.323 1.00 97.62 140 GLN A CA 1
ATOM 1014 C C . GLN A 1 140 ? -0.646 14.117 6.826 1.00 97.62 140 GLN A C 1
ATOM 1016 O O . GLN A 1 140 ? -0.600 14.456 8.006 1.00 97.62 140 GLN A O 1
ATOM 1021 N N . GLU A 1 141 ? -1.506 14.653 5.962 1.00 97.69 141 GLU A N 1
ATOM 1022 C CA . GLU A 1 141 ? -2.528 15.629 6.350 1.00 97.69 141 GLU A CA 1
ATOM 1023 C C . GLU A 1 141 ? -3.532 15.028 7.351 1.00 97.69 141 GLU A C 1
ATOM 1025 O O . GLU A 1 141 ? -3.984 15.721 8.262 1.00 97.69 141 GLU A O 1
ATOM 1030 N N . ALA A 1 142 ? -3.802 13.721 7.256 1.00 97.81 142 ALA A N 1
ATOM 1031 C CA . ALA A 1 142 ? -4.591 12.953 8.220 1.00 97.81 142 ALA A CA 1
ATOM 1032 C C . ALA A 1 142 ? -3.814 12.513 9.483 1.00 97.81 142 ALA A C 1
ATOM 1034 O O . ALA A 1 142 ? -4.361 11.791 10.318 1.00 97.81 142 ALA A O 1
ATOM 1035 N N . GLY A 1 143 ? -2.560 12.946 9.658 1.00 97.81 143 GLY A N 1
ATOM 1036 C CA . GLY A 1 143 ? -1.763 12.689 10.862 1.00 97.81 143 GLY A CA 1
ATOM 1037 C C . GLY A 1 143 ? -0.870 11.446 10.814 1.00 97.81 143 GLY A C 1
ATOM 1038 O O . GLY A 1 143 ? -0.399 11.003 11.862 1.00 97.81 143 GLY A O 1
ATOM 1039 N N . PHE A 1 144 ? -0.618 10.874 9.634 1.00 98.38 144 PHE A N 1
ATOM 1040 C CA . PHE A 1 144 ? 0.409 9.845 9.471 1.00 98.38 144 PHE A CA 1
ATOM 1041 C C . PHE A 1 144 ? 1.801 10.403 9.798 1.00 98.38 144 PHE A C 1
ATOM 1043 O O . PHE A 1 144 ? 2.183 11.468 9.310 1.00 98.38 144 PHE A O 1
ATOM 1050 N N . ASP A 1 145 ? 2.592 9.647 10.561 1.00 97.38 145 ASP A N 1
ATOM 1051 C CA . ASP A 1 145 ? 3.966 10.006 10.901 1.00 97.38 145 ASP A CA 1
ATOM 1052 C C . ASP A 1 145 ? 4.947 8.821 10.789 1.00 97.38 145 ASP A C 1
ATOM 1054 O O . ASP A 1 145 ? 4.591 7.651 10.610 1.00 97.38 145 ASP A O 1
ATOM 1058 N N . GLU A 1 146 ? 6.240 9.117 10.924 1.00 97.44 146 GLU A N 1
ATOM 1059 C CA . GLU A 1 146 ? 7.288 8.096 10.860 1.00 97.44 146 GLU A CA 1
ATOM 1060 C C . GLU A 1 146 ? 7.289 7.147 12.073 1.00 97.44 146 GLU A C 1
ATOM 1062 O O . GLU A 1 146 ? 7.867 6.060 12.003 1.00 97.44 146 GLU A O 1
ATOM 1067 N N . ALA A 1 147 ? 6.667 7.516 13.199 1.00 98.00 147 ALA A N 1
ATOM 1068 C CA . ALA A 1 147 ? 6.513 6.599 14.327 1.00 98.00 147 ALA A CA 1
ATOM 1069 C C . ALA A 1 147 ? 5.512 5.488 13.986 1.00 98.00 147 ALA A C 1
ATOM 1071 O O . ALA A 1 147 ? 5.783 4.316 14.269 1.00 98.00 147 ALA A O 1
ATOM 1072 N N . MET A 1 148 ? 4.418 5.832 13.302 1.00 98.50 148 MET A N 1
ATOM 1073 C CA . MET A 1 148 ? 3.500 4.868 12.709 1.00 98.50 148 MET A CA 1
ATOM 1074 C C . MET A 1 148 ? 4.216 4.012 11.670 1.00 98.50 148 MET A C 1
ATOM 1076 O O . MET A 1 148 ? 4.150 2.790 11.767 1.00 98.50 148 MET A O 1
ATOM 1080 N N . GLN A 1 149 ? 4.980 4.607 10.747 1.00 98.19 149 GLN A N 1
ATOM 1081 C CA . GLN A 1 149 ? 5.717 3.844 9.731 1.00 98.19 149 GLN A CA 1
ATOM 1082 C C . GLN A 1 149 ? 6.587 2.730 10.339 1.00 98.19 149 GLN A C 1
ATOM 1084 O O . GLN A 1 149 ? 6.518 1.571 9.911 1.00 98.19 149 GLN A O 1
ATOM 1089 N N . ARG A 1 150 ? 7.370 3.062 11.376 1.00 97.94 150 ARG A N 1
ATOM 1090 C CA . ARG A 1 150 ? 8.327 2.138 12.009 1.00 97.94 150 ARG A CA 1
ATOM 1091 C C . ARG A 1 150 ? 7.669 0.942 12.693 1.00 97.94 150 ARG A C 1
ATOM 1093 O O . ARG A 1 150 ? 8.309 -0.105 12.821 1.00 97.94 150 ARG A O 1
ATOM 1100 N N . LYS A 1 151 ? 6.423 1.079 13.158 1.00 97.81 151 LYS A N 1
ATOM 1101 C CA . LYS A 1 151 ? 5.709 -0.001 13.857 1.00 97.81 151 LYS A CA 1
ATOM 1102 C C . LYS A 1 151 ? 4.873 -0.891 12.928 1.00 97.81 151 LYS A C 1
ATOM 1104 O O . LYS A 1 151 ? 4.520 -1.985 13.356 1.00 97.81 151 LYS A O 1
ATOM 1109 N N . ILE A 1 152 ? 4.652 -0.510 11.659 1.00 98.75 152 ILE A N 1
ATOM 1110 C CA . ILE A 1 152 ? 3.901 -1.317 10.667 1.00 98.75 152 ILE A CA 1
ATOM 1111 C C . ILE A 1 152 ? 4.431 -2.751 10.574 1.00 98.75 152 ILE A C 1
ATOM 1113 O O . ILE A 1 152 ? 3.648 -3.691 10.547 1.00 98.75 152 ILE A O 1
ATOM 1117 N N . ALA A 1 153 ? 5.750 -2.959 10.606 1.00 97.06 153 ALA A N 1
ATOM 1118 C CA . ALA A 1 153 ? 6.327 -4.301 10.509 1.00 97.06 153 ALA A CA 1
ATOM 1119 C C . ALA A 1 153 ? 5.937 -5.239 11.671 1.00 97.06 153 ALA A C 1
ATOM 1121 O O . ALA A 1 153 ? 6.039 -6.456 11.533 1.00 97.06 153 ALA A O 1
ATOM 1122 N N . ARG A 1 154 ? 5.514 -4.670 12.808 1.00 97.69 154 ARG A N 1
ATOM 1123 C CA . ARG A 1 154 ? 5.162 -5.351 14.064 1.00 97.69 154 ARG A CA 1
ATOM 1124 C C . ARG A 1 154 ? 3.738 -5.003 14.507 1.00 97.69 154 ARG A C 1
ATOM 1126 O O . ARG A 1 154 ? 3.470 -4.890 15.702 1.00 97.69 154 ARG A O 1
ATOM 1133 N N . TYR A 1 155 ? 2.839 -4.795 13.546 1.00 98.44 155 TYR A N 1
ATOM 1134 C CA . TYR A 1 155 ? 1.499 -4.270 13.806 1.00 98.44 155 TYR A CA 1
ATOM 1135 C C . TYR A 1 155 ? 0.683 -5.104 14.805 1.00 98.44 155 TYR A C 1
ATOM 1137 O O . TYR A 1 155 ? -0.061 -4.524 15.590 1.00 98.44 155 TYR A O 1
ATOM 1145 N N . GLU A 1 156 ? 0.876 -6.426 14.841 1.00 98.19 156 GLU A N 1
ATOM 1146 C CA . GLU A 1 156 ? 0.191 -7.341 15.772 1.00 98.19 156 GLU A CA 1
ATOM 1147 C C . GLU A 1 156 ? 0.414 -6.994 17.252 1.00 98.19 156 GLU A C 1
ATOM 1149 O O . GLU A 1 156 ? -0.424 -7.284 18.098 1.00 98.19 156 GLU A O 1
ATOM 1154 N N . THR A 1 157 ? 1.543 -6.358 17.577 1.00 98.00 157 THR A N 1
ATOM 1155 C CA . THR A 1 157 ? 1.886 -5.923 18.942 1.00 98.00 157 THR A CA 1
ATOM 1156 C C . THR A 1 157 ? 1.931 -4.402 19.071 1.00 98.00 157 THR A C 1
ATOM 1158 O O . THR A 1 157 ? 2.557 -3.875 19.990 1.00 98.00 157 THR A O 1
ATOM 1161 N N . SER A 1 158 ? 1.366 -3.686 18.103 1.00 98.00 158 SER A N 1
ATOM 1162 C CA . SER A 1 158 ? 1.316 -2.227 18.106 1.00 98.00 158 SER A CA 1
ATOM 1163 C C . SER A 1 158 ? 0.051 -1.708 18.793 1.00 98.00 158 SER A C 1
ATOM 1165 O O . SER A 1 158 ? -0.856 -2.454 19.140 1.00 98.00 158 SER A O 1
ATOM 1167 N N . ASP A 1 159 ? -0.005 -0.396 18.950 1.00 97.81 159 ASP A N 1
ATOM 1168 C CA . ASP A 1 159 ? -1.147 0.404 19.388 1.00 97.81 159 ASP A CA 1
ATOM 1169 C C . ASP A 1 159 ? -2.046 0.848 18.215 1.00 97.81 159 ASP A C 1
ATOM 1171 O O . ASP A 1 159 ? -2.830 1.787 18.360 1.00 97.81 159 ASP A O 1
ATOM 1175 N N . PHE A 1 160 ? -1.936 0.226 17.033 1.00 98.62 160 PHE A N 1
ATOM 1176 C CA . PHE A 1 160 ? -2.871 0.514 15.946 1.00 98.62 160 PHE A CA 1
ATOM 1177 C C . PHE A 1 160 ? -4.307 0.106 16.317 1.00 98.62 160 PHE A C 1
ATOM 1179 O O . PHE A 1 160 ? -4.507 -0.902 16.999 1.00 98.62 160 PHE A O 1
ATOM 1186 N N . PRO A 1 161 ? -5.325 0.845 15.838 1.00 98.31 161 PRO A N 1
ATOM 1187 C CA . PRO A 1 161 ? -6.717 0.460 16.033 1.00 98.31 161 PRO A CA 1
ATOM 1188 C C . PRO A 1 161 ? -7.010 -0.942 15.468 1.00 98.31 161 PRO A C 1
ATOM 1190 O O . PRO A 1 161 ? -6.432 -1.306 14.439 1.00 98.31 161 PRO A O 1
ATOM 1193 N N . PRO A 1 162 ? -7.968 -1.695 16.047 1.00 98.69 162 PRO A N 1
ATOM 1194 C CA . PRO A 1 162 ? -8.343 -3.026 15.557 1.00 98.69 162 PRO A CA 1
ATOM 1195 C C . PRO A 1 162 ? -8.662 -3.074 14.054 1.00 98.69 162 PRO A C 1
ATOM 1197 O O . PRO A 1 162 ? -8.215 -3.982 13.360 1.00 98.69 162 PRO A O 1
ATOM 1200 N N . ALA A 1 163 ? -9.328 -2.042 13.524 1.00 98.69 163 ALA A N 1
ATOM 1201 C CA . ALA A 1 163 ? -9.606 -1.913 12.093 1.00 98.69 163 ALA A CA 1
ATOM 1202 C C . ALA A 1 163 ? -8.326 -1.919 11.233 1.00 98.69 163 ALA A C 1
ATOM 1204 O O . ALA A 1 163 ? -8.240 -2.642 10.242 1.00 98.69 163 ALA A O 1
ATOM 1205 N N . VAL A 1 164 ? -7.300 -1.164 11.636 1.00 98.75 164 VAL A N 1
ATOM 1206 C CA . VAL A 1 164 ? -6.016 -1.096 10.920 1.00 98.75 164 VAL A CA 1
ATOM 1207 C C . VAL A 1 164 ? -5.281 -2.435 11.002 1.00 98.75 164 VAL A C 1
ATOM 1209 O O . VAL A 1 164 ? -4.719 -2.885 10.006 1.00 98.75 164 VAL A O 1
ATOM 1212 N N . ILE A 1 165 ? -5.323 -3.108 12.157 1.00 98.88 165 ILE A N 1
ATOM 1213 C CA . ILE A 1 165 ? -4.746 -4.452 12.321 1.00 98.88 165 ILE A CA 1
ATOM 1214 C C . ILE A 1 165 ? -5.431 -5.451 11.376 1.00 98.88 165 ILE A C 1
ATOM 1216 O O . ILE A 1 165 ? -4.738 -6.179 10.667 1.00 98.88 165 ILE A O 1
ATOM 1220 N N . ALA A 1 166 ? -6.764 -5.442 11.283 1.00 98.88 166 ALA A N 1
ATOM 1221 C CA . ALA A 1 166 ? -7.506 -6.305 10.362 1.00 98.88 166 ALA A CA 1
ATOM 1222 C C . ALA A 1 166 ? -7.135 -6.042 8.886 1.00 98.88 166 ALA A C 1
ATOM 1224 O O . ALA A 1 166 ? -6.910 -6.983 8.121 1.00 98.88 166 ALA A O 1
ATOM 1225 N N . ALA A 1 167 ? -6.992 -4.772 8.488 1.00 98.88 167 ALA A N 1
ATOM 1226 C CA . ALA A 1 167 ? -6.542 -4.405 7.143 1.00 98.88 167 ALA A CA 1
ATOM 1227 C C . ALA A 1 167 ? -5.105 -4.885 6.852 1.00 98.88 167 ALA A C 1
ATOM 1229 O O . ALA A 1 167 ? -4.813 -5.364 5.753 1.00 98.88 167 ALA A O 1
ATOM 1230 N N . LEU A 1 168 ? -4.209 -4.813 7.841 1.00 98.88 168 LEU A N 1
ATOM 1231 C CA . LEU A 1 168 ? -2.833 -5.304 7.728 1.00 98.88 168 LEU A CA 1
ATOM 1232 C C . LEU A 1 168 ? -2.754 -6.834 7.650 1.00 98.88 168 LEU A C 1
ATOM 1234 O O . LEU A 1 168 ? -1.965 -7.350 6.858 1.00 98.88 168 LEU A O 1
ATOM 1238 N N . ARG A 1 169 ? -3.615 -7.563 8.370 1.00 98.81 169 ARG A N 1
ATOM 1239 C CA . ARG A 1 169 ? -3.751 -9.023 8.218 1.00 98.81 169 ARG A CA 1
ATOM 1240 C C . ARG A 1 169 ? -4.237 -9.409 6.826 1.00 98.81 169 ARG A C 1
ATOM 1242 O O . ARG A 1 169 ? -3.719 -10.360 6.242 1.00 98.81 169 ARG A O 1
ATOM 1249 N N . LEU A 1 170 ? -5.186 -8.659 6.261 1.00 98.88 170 LEU A N 1
ATOM 1250 C CA . LEU A 1 170 ? -5.633 -8.869 4.882 1.00 98.88 170 LEU A CA 1
ATOM 1251 C C . LEU A 1 170 ? -4.504 -8.603 3.875 1.00 98.88 170 LEU A C 1
ATOM 1253 O O . LEU A 1 170 ? -4.290 -9.410 2.971 1.00 98.88 170 LEU A O 1
ATOM 1257 N N . CYS A 1 171 ? -3.742 -7.522 4.059 1.00 98.69 171 CYS A N 1
ATOM 1258 C CA . CYS A 1 171 ? -2.547 -7.228 3.265 1.00 98.69 171 CYS A CA 1
ATOM 1259 C C . CYS A 1 171 ? -1.537 -8.392 3.309 1.00 98.69 171 CYS A C 1
ATOM 1261 O O . CYS A 1 171 ? -1.098 -8.887 2.266 1.00 98.69 171 CYS A O 1
ATOM 1263 N N . ASP A 1 172 ? -1.243 -8.899 4.508 1.00 98.50 172 ASP A N 1
ATOM 1264 C CA . ASP A 1 172 ? -0.359 -10.042 4.734 1.00 98.50 172 ASP A CA 1
ATOM 1265 C C . ASP A 1 172 ? -0.866 -11.323 4.060 1.00 98.50 172 ASP A C 1
ATOM 1267 O O . ASP A 1 172 ? -0.091 -12.021 3.397 1.00 98.50 172 ASP A O 1
ATOM 1271 N N . ALA A 1 173 ? -2.163 -11.620 4.175 1.00 98.44 173 ALA A N 1
ATOM 1272 C CA . ALA A 1 173 ? -2.785 -12.759 3.509 1.00 98.44 173 ALA A CA 1
ATOM 1273 C C . ALA A 1 173 ? -2.615 -12.662 1.986 1.00 98.44 173 ALA A C 1
ATOM 1275 O O . ALA A 1 173 ? -2.146 -13.607 1.353 1.00 98.44 173 ALA A O 1
ATOM 1276 N N . ILE A 1 174 ? -2.912 -11.508 1.390 1.00 97.56 174 ILE A N 1
ATOM 1277 C CA . ILE A 1 174 ? -2.803 -11.305 -0.059 1.00 97.56 174 ILE A CA 1
ATOM 1278 C C . ILE A 1 174 ? -1.355 -11.460 -0.547 1.00 97.56 174 ILE A C 1
ATOM 1280 O O . ILE A 1 174 ? -1.113 -12.062 -1.597 1.00 97.56 174 ILE A O 1
ATOM 1284 N N . ILE A 1 175 ? -0.382 -10.920 0.190 1.00 95.75 175 ILE A N 1
ATOM 1285 C CA . ILE A 1 175 ? 1.014 -10.884 -0.258 1.00 95.75 175 ILE A CA 1
ATOM 1286 C C . ILE A 1 175 ? 1.743 -12.204 0.001 1.00 95.75 175 ILE A C 1
ATOM 1288 O O . ILE A 1 175 ? 2.530 -12.625 -0.853 1.00 95.75 175 ILE A O 1
ATOM 1292 N N . MET A 1 176 ? 1.524 -12.826 1.163 1.00 95.44 176 MET A N 1
ATOM 1293 C CA . MET A 1 176 ? 2.324 -13.961 1.635 1.00 95.44 176 MET A CA 1
ATOM 1294 C C . MET A 1 176 ? 1.604 -15.301 1.500 1.00 95.44 176 MET A C 1
ATOM 1296 O O . MET A 1 176 ? 2.210 -16.279 1.058 1.00 95.44 176 MET A O 1
ATOM 1300 N N . ARG A 1 177 ? 0.330 -15.379 1.900 1.00 96.62 177 ARG A N 1
ATOM 1301 C CA . ARG A 1 177 ? -0.419 -16.642 1.918 1.00 96.62 177 ARG A CA 1
ATOM 1302 C C . ARG A 1 177 ? -1.927 -16.393 1.826 1.00 96.62 177 ARG A C 1
ATOM 1304 O O . ARG A 1 177 ? -2.575 -16.255 2.862 1.00 96.62 177 ARG A O 1
ATOM 1311 N N . PRO A 1 178 ? -2.516 -16.441 0.615 1.00 96.88 178 PRO A N 1
ATOM 1312 C CA . PRO A 1 178 ? -3.937 -16.133 0.424 1.00 96.88 178 PRO A CA 1
ATOM 1313 C C . PRO A 1 178 ? -4.889 -17.003 1.251 1.00 96.88 178 PRO A C 1
ATOM 1315 O O . PRO A 1 178 ? -5.970 -16.561 1.614 1.00 96.88 178 PRO A O 1
ATOM 1318 N N . ALA A 1 179 ? -4.470 -18.220 1.614 1.00 97.56 179 ALA A N 1
ATOM 1319 C CA . ALA A 1 179 ? -5.232 -19.110 2.490 1.00 97.56 179 ALA A CA 1
ATOM 1320 C C . ALA A 1 179 ? -5.423 -18.584 3.931 1.00 97.56 179 ALA A C 1
ATOM 1322 O O . ALA A 1 179 ? -6.192 -19.181 4.674 1.00 97.56 179 ALA A O 1
ATOM 1323 N N . TRP A 1 180 ? -4.728 -17.516 4.344 1.00 98.19 180 TRP A N 1
ATOM 1324 C CA . TRP A 1 180 ? -4.976 -16.821 5.616 1.00 98.19 180 TRP A CA 1
ATOM 1325 C C . TRP A 1 180 ? -6.196 -15.894 5.579 1.00 98.19 180 TRP A C 1
ATOM 1327 O O . TRP A 1 180 ? -6.640 -15.445 6.628 1.00 98.19 180 TRP A O 1
ATOM 1337 N N . ALA A 1 181 ? -6.766 -15.625 4.400 1.00 97.75 181 ALA A N 1
ATOM 1338 C CA . ALA A 1 181 ? -8.068 -14.976 4.275 1.00 97.75 181 ALA A CA 1
ATOM 1339 C C . ALA A 1 181 ? -9.199 -15.987 4.530 1.00 97.75 181 ALA A C 1
ATOM 1341 O O . ALA A 1 181 ? -9.964 -16.332 3.630 1.00 97.75 181 ALA A O 1
ATOM 1342 N N . ASP A 1 182 ? -9.244 -16.509 5.754 1.00 98.31 182 ASP A N 1
ATOM 1343 C CA . ASP A 1 182 ? -10.234 -17.477 6.215 1.00 98.31 182 ASP A CA 1
ATOM 1344 C C . ASP A 1 182 ? -11.522 -16.803 6.732 1.00 98.31 182 ASP A C 1
ATOM 1346 O O . ASP A 1 182 ? -11.677 -15.578 6.705 1.00 98.31 182 ASP A O 1
ATOM 1350 N N . ASP A 1 183 ? -12.480 -17.614 7.191 1.00 98.56 183 ASP A N 1
ATOM 1351 C CA . ASP A 1 183 ? -13.765 -17.122 7.700 1.00 98.56 183 ASP A CA 1
ATOM 1352 C C . ASP A 1 183 ? -13.612 -16.225 8.938 1.00 98.56 183 ASP A C 1
ATOM 1354 O O . ASP A 1 183 ? -14.435 -15.328 9.144 1.00 98.56 183 ASP A O 1
ATOM 1358 N N . ALA A 1 184 ? -12.562 -16.426 9.742 1.00 98.56 184 ALA A N 1
ATOM 1359 C CA . ALA A 1 184 ? -12.300 -15.607 10.918 1.00 98.56 184 ALA A CA 1
ATOM 1360 C C . ALA A 1 184 ? -11.832 -14.206 10.507 1.00 98.56 184 ALA A C 1
ATOM 1362 O O . ALA A 1 184 ? -12.425 -13.220 10.952 1.00 98.56 184 ALA A O 1
ATOM 1363 N N . LEU A 1 185 ? -10.852 -14.107 9.599 1.00 98.69 185 LEU A N 1
ATOM 1364 C CA . LEU A 1 185 ? -10.411 -12.812 9.076 1.00 98.69 185 LEU A CA 1
ATOM 1365 C C . LEU A 1 185 ? -11.536 -12.110 8.306 1.00 98.69 185 LEU A C 1
ATOM 1367 O O . LEU A 1 185 ? -11.730 -10.905 8.448 1.00 98.69 185 LEU A O 1
ATOM 1371 N N . LYS A 1 186 ? -12.334 -12.853 7.531 1.00 98.56 186 LYS A N 1
ATOM 1372 C CA . LYS A 1 186 ? -13.515 -12.303 6.853 1.00 98.56 186 LYS A CA 1
ATOM 1373 C C . LYS A 1 186 ? -14.508 -11.694 7.848 1.00 98.56 186 LYS A C 1
ATOM 1375 O O . LYS A 1 186 ? -14.990 -10.585 7.623 1.00 98.56 186 LYS A O 1
ATOM 1380 N N . ALA A 1 187 ? -14.832 -12.411 8.924 1.00 98.69 187 ALA A N 1
ATOM 1381 C CA . ALA A 1 187 ? -15.746 -11.917 9.947 1.00 98.69 187 ALA A CA 1
ATOM 1382 C C . ALA A 1 187 ? -15.186 -10.676 10.660 1.00 98.69 187 ALA A C 1
ATOM 1384 O O . ALA A 1 187 ? -15.932 -9.722 10.860 1.00 98.69 187 ALA A O 1
ATOM 1385 N N . GLU A 1 188 ? -13.890 -10.663 10.988 1.00 98.75 188 GLU A N 1
ATOM 1386 C CA . GLU A 1 188 ? -13.199 -9.509 11.581 1.00 98.75 188 GLU A CA 1
ATOM 1387 C C . GLU A 1 188 ? -13.250 -8.281 10.658 1.00 98.75 188 GLU A C 1
ATOM 1389 O O . GLU A 1 188 ? -13.665 -7.203 11.079 1.00 98.75 188 GLU A O 1
ATOM 1394 N N . LEU A 1 189 ? -12.921 -8.440 9.373 1.00 98.81 189 LEU A N 1
ATOM 1395 C CA . LEU A 1 189 ? -12.974 -7.349 8.393 1.00 98.81 189 LEU A CA 1
ATOM 1396 C C . LEU A 1 189 ? -14.370 -6.723 8.305 1.00 98.81 189 LEU A C 1
ATOM 1398 O O . LEU A 1 189 ? -14.492 -5.501 8.279 1.00 98.81 189 LEU A O 1
ATOM 1402 N N . HIS A 1 190 ? -15.427 -7.539 8.317 1.00 98.75 190 HIS A N 1
ATOM 1403 C CA . HIS A 1 190 ? -16.809 -7.053 8.266 1.00 98.75 190 HIS A CA 1
ATOM 1404 C C . HIS A 1 190 ? -17.281 -6.333 9.540 1.00 98.75 190 HIS A C 1
ATOM 1406 O O . HIS A 1 190 ? -18.316 -5.669 9.497 1.00 98.75 190 HIS A O 1
ATOM 1412 N N . GLN A 1 191 ? -16.545 -6.414 10.653 1.00 98.62 191 GLN A N 1
ATOM 1413 C CA . GLN A 1 191 ? -16.817 -5.591 11.841 1.00 98.62 191 GLN A CA 1
ATOM 1414 C C . GLN A 1 191 ? -16.341 -4.144 11.663 1.00 98.62 191 GLN A C 1
ATOM 1416 O O . GLN A 1 191 ? -16.841 -3.248 12.343 1.00 98.62 191 GLN A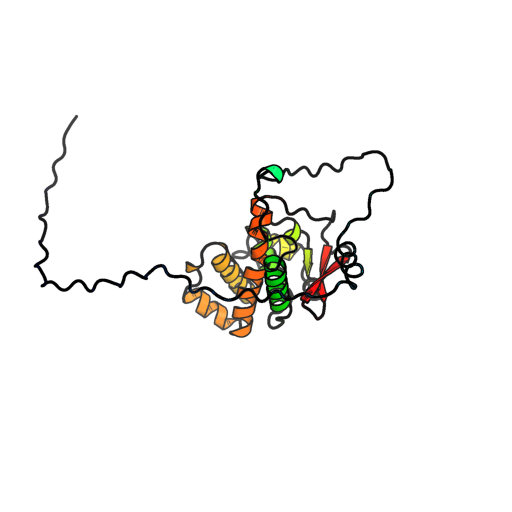 O 1
ATOM 1421 N N . HIS A 1 192 ? -15.378 -3.912 10.769 1.00 98.69 192 HIS A N 1
ATOM 1422 C CA . HIS A 1 192 ? -14.690 -2.628 10.630 1.00 98.69 192 HIS A CA 1
ATOM 1423 C C . HIS A 1 192 ? -14.912 -1.952 9.278 1.00 98.69 192 HIS A C 1
ATOM 1425 O O . HIS A 1 192 ? -14.900 -0.725 9.203 1.00 98.69 192 HIS A O 1
ATOM 1431 N N . PHE A 1 193 ? -15.126 -2.735 8.221 1.00 98.75 193 PHE A N 1
ATOM 1432 C CA . PHE A 1 193 ? -15.137 -2.252 6.849 1.00 98.75 193 PHE A CA 1
ATOM 1433 C C . PHE A 1 193 ? -16.382 -2.705 6.089 1.00 98.75 193 PHE A C 1
ATOM 1435 O O . PHE A 1 193 ? -16.867 -3.834 6.210 1.00 98.75 193 PHE A O 1
ATOM 1442 N N . SER A 1 194 ? -16.869 -1.815 5.230 1.00 98.62 194 SER A N 1
ATOM 1443 C CA . SER A 1 194 ? -17.851 -2.157 4.205 1.00 98.62 194 SER A CA 1
ATOM 1444 C C . SER A 1 194 ? -17.244 -3.081 3.141 1.00 98.62 194 SER A C 1
ATOM 1446 O O . SER A 1 194 ? -16.029 -3.141 2.952 1.00 98.62 194 SER A O 1
ATOM 1448 N N . ALA A 1 195 ? -18.096 -3.760 2.369 1.00 98.19 195 ALA A N 1
ATOM 1449 C CA . ALA A 1 195 ? -17.637 -4.587 1.251 1.00 98.19 195 ALA A CA 1
ATOM 1450 C C . ALA A 1 195 ? -16.830 -3.788 0.204 1.00 98.19 195 ALA A C 1
ATOM 1452 O O . ALA A 1 195 ? -15.885 -4.324 -0.371 1.00 98.19 195 ALA A O 1
ATOM 1453 N N . ALA A 1 196 ? -17.174 -2.512 -0.016 1.00 98.12 196 ALA A N 1
ATOM 1454 C CA . ALA A 1 196 ? -16.447 -1.632 -0.930 1.00 98.12 196 ALA A CA 1
ATOM 1455 C C . ALA A 1 196 ? -15.026 -1.333 -0.425 1.00 98.12 196 ALA A C 1
ATOM 1457 O O . ALA A 1 196 ? -14.074 -1.468 -1.186 1.00 98.12 196 ALA A O 1
ATOM 1458 N N . GLN A 1 197 ? -14.876 -1.040 0.869 1.00 98.75 197 GLN A N 1
ATOM 1459 C CA . GLN A 1 197 ? -13.571 -0.804 1.495 1.00 98.75 197 GLN A CA 1
ATOM 1460 C C . GLN A 1 197 ? -12.690 -2.057 1.487 1.00 98.75 197 GLN A C 1
ATOM 1462 O O . GLN A 1 197 ? -11.504 -1.974 1.188 1.00 98.75 197 GLN A O 1
ATOM 1467 N N . ILE A 1 198 ? -13.262 -3.237 1.753 1.00 98.75 198 ILE A N 1
ATOM 1468 C CA . ILE A 1 198 ? -12.516 -4.504 1.670 1.00 98.75 198 ILE A CA 1
ATOM 1469 C C . ILE A 1 198 ? -12.020 -4.740 0.234 1.00 98.75 198 ILE A C 1
ATOM 1471 O O . ILE A 1 198 ? -10.870 -5.127 0.032 1.00 98.75 198 ILE A O 1
ATOM 1475 N N . ALA A 1 199 ? -12.863 -4.482 -0.772 1.00 98.25 199 ALA A N 1
ATOM 1476 C CA . ALA A 1 199 ? -12.465 -4.584 -2.174 1.00 98.25 199 ALA A CA 1
ATOM 1477 C C . ALA A 1 199 ? -11.364 -3.572 -2.539 1.00 98.25 199 ALA A C 1
ATOM 1479 O O . ALA A 1 199 ? -10.419 -3.936 -3.240 1.00 98.25 199 ALA A O 1
ATOM 1480 N N . GLU A 1 200 ? -11.455 -2.338 -2.038 1.00 98.38 200 GLU A N 1
ATOM 1481 C CA . GLU A 1 200 ? -10.434 -1.301 -2.210 1.00 98.38 200 GLU A CA 1
ATOM 1482 C C . GLU A 1 200 ? -9.084 -1.729 -1.621 1.00 98.38 200 GLU A C 1
ATOM 1484 O O . GLU A 1 200 ? -8.089 -1.692 -2.340 1.00 98.38 200 GLU A O 1
ATOM 1489 N N . ILE A 1 201 ? -9.052 -2.255 -0.387 1.00 98.69 201 ILE A N 1
ATOM 1490 C CA . ILE A 1 201 ? -7.830 -2.803 0.232 1.00 98.69 201 ILE A CA 1
ATOM 1491 C C . ILE A 1 201 ? -7.220 -3.893 -0.659 1.00 98.69 201 ILE A C 1
ATOM 1493 O O . ILE A 1 201 ? -6.025 -3.865 -0.953 1.00 98.69 201 ILE A O 1
ATOM 1497 N N . CYS A 1 202 ? -8.031 -4.847 -1.129 1.00 98.38 202 CYS A N 1
ATOM 1498 C CA . CYS A 1 202 ? -7.551 -5.931 -1.986 1.00 98.38 202 CYS A CA 1
ATOM 1499 C C . CYS A 1 202 ? -6.906 -5.417 -3.281 1.00 98.38 202 CYS A C 1
ATOM 1501 O O . CYS A 1 202 ? -5.824 -5.868 -3.671 1.00 98.38 202 CYS A O 1
ATOM 1503 N N . LEU A 1 203 ? -7.578 -4.487 -3.961 1.00 97.88 203 LEU A N 1
ATOM 1504 C CA . LEU A 1 203 ? -7.120 -3.940 -5.234 1.00 97.88 203 LEU A CA 1
ATOM 1505 C C . LEU A 1 203 ? -5.900 -3.031 -5.060 1.00 97.88 203 LEU A C 1
ATOM 1507 O O . LEU A 1 203 ? -4.985 -3.109 -5.881 1.00 97.88 203 LEU A O 1
ATOM 1511 N N . ASP A 1 204 ? -5.838 -2.238 -3.988 1.00 97.19 204 ASP A N 1
ATOM 1512 C CA . ASP A 1 204 ? -4.689 -1.381 -3.693 1.00 97.19 204 ASP A CA 1
ATOM 1513 C C . ASP A 1 204 ? -3.440 -2.211 -3.373 1.00 97.19 204 ASP A C 1
ATOM 1515 O O . ASP A 1 204 ? -2.376 -1.986 -3.956 1.00 97.19 204 ASP A O 1
ATOM 1519 N N . VAL A 1 205 ? -3.571 -3.282 -2.579 1.00 98.12 205 VAL A N 1
ATOM 1520 C CA . VAL A 1 205 ? -2.468 -4.229 -2.330 1.00 98.12 205 VAL A CA 1
ATOM 1521 C C . VAL A 1 205 ? -1.955 -4.846 -3.637 1.00 98.12 205 VAL A C 1
ATOM 1523 O O . VAL A 1 205 ? -0.740 -4.957 -3.841 1.00 98.12 205 VAL A O 1
ATOM 1526 N N . MET A 1 206 ? -2.844 -5.222 -4.563 1.00 96.00 206 MET A N 1
ATOM 1527 C CA . MET A 1 206 ? -2.448 -5.734 -5.883 1.00 96.00 206 MET A CA 1
ATOM 1528 C C . MET A 1 206 ? -1.760 -4.670 -6.736 1.00 96.00 206 MET A C 1
ATOM 1530 O O . MET A 1 206 ? -0.703 -4.935 -7.318 1.00 96.00 206 MET A O 1
ATOM 1534 N N . LYS A 1 207 ? -2.300 -3.450 -6.754 1.00 95.56 207 LYS A N 1
ATOM 1535 C CA . LYS A 1 207 ? -1.713 -2.299 -7.438 1.00 95.56 207 LYS A CA 1
ATOM 1536 C C . LYS A 1 207 ? -0.307 -2.002 -6.924 1.00 95.56 207 LYS A C 1
ATOM 1538 O O . LYS A 1 207 ? 0.579 -1.779 -7.741 1.00 95.56 207 LYS A O 1
ATOM 1543 N N . TRP A 1 208 ? -0.047 -2.048 -5.620 1.00 93.50 208 TRP A N 1
ATOM 1544 C CA . TRP A 1 208 ? 1.303 -1.848 -5.070 1.00 93.50 208 TRP A CA 1
ATOM 1545 C C . TRP A 1 208 ? 2.217 -3.070 -5.223 1.00 93.50 208 TRP A C 1
ATOM 1547 O O . TRP A 1 208 ? 3.440 -2.941 -5.269 1.00 93.50 208 TRP A O 1
ATOM 1557 N N . SER A 1 209 ? 1.647 -4.264 -5.383 1.00 92.88 209 SER A N 1
ATOM 1558 C CA . SER A 1 209 ? 2.402 -5.495 -5.645 1.00 92.88 209 SER A CA 1
ATOM 1559 C C . SER A 1 209 ? 2.951 -5.594 -7.070 1.00 92.88 209 SER A C 1
ATOM 1561 O O . SER A 1 209 ? 3.835 -6.413 -7.321 1.00 92.88 209 SER A O 1
ATOM 1563 N N . GLN A 1 210 ? 2.492 -4.757 -8.005 1.00 89.38 210 GLN A N 1
ATOM 1564 C CA . GLN A 1 210 ? 2.950 -4.797 -9.400 1.00 89.38 210 GLN A CA 1
ATOM 1565 C C . GLN A 1 210 ? 4.453 -4.504 -9.566 1.00 89.38 210 GLN A C 1
ATOM 1567 O O . GLN A 1 210 ? 5.039 -4.837 -10.589 1.00 89.38 210 GLN A O 1
ATOM 1572 N N . GLN A 1 211 ? 5.094 -3.915 -8.551 1.00 83.88 211 GLN A N 1
ATOM 1573 C CA . GLN A 1 211 ? 6.525 -3.594 -8.544 1.00 83.88 211 GLN A CA 1
ATOM 1574 C C . GLN A 1 211 ? 7.417 -4.803 -8.210 1.00 83.88 211 GLN A C 1
ATOM 1576 O O . GLN A 1 211 ? 8.637 -4.702 -8.336 1.00 83.88 211 GLN A O 1
ATOM 1581 N N . LYS A 1 212 ? 6.838 -5.958 -7.837 1.00 89.69 212 LYS A N 1
ATOM 1582 C CA . LYS A 1 212 ? 7.567 -7.201 -7.515 1.00 89.69 212 LYS A CA 1
ATOM 1583 C C . LYS A 1 212 ? 8.610 -7.611 -8.566 1.00 89.69 212 LYS A C 1
ATOM 1585 O O . LYS A 1 212 ? 9.697 -8.001 -8.146 1.00 89.69 212 LYS A O 1
ATOM 1590 N N . PRO A 1 213 ? 8.362 -7.517 -9.889 1.00 87.12 213 PRO A N 1
ATOM 1591 C CA . PRO A 1 213 ? 9.389 -7.817 -10.884 1.00 87.12 213 PRO A CA 1
ATOM 1592 C C . PRO A 1 213 ? 10.598 -6.881 -10.779 1.00 87.12 213 PRO A C 1
ATOM 1594 O O . PRO A 1 213 ? 11.727 -7.358 -10.769 1.00 87.12 213 PRO A O 1
ATOM 1597 N N . LEU A 1 214 ? 10.379 -5.570 -10.619 1.00 85.69 214 LEU A N 1
ATOM 1598 C CA . LEU A 1 214 ? 11.469 -4.598 -10.468 1.00 85.69 214 LEU A CA 1
ATOM 1599 C C . LEU A 1 214 ? 12.279 -4.892 -9.202 1.00 85.69 214 LEU A C 1
ATOM 1601 O O . LEU A 1 214 ? 13.496 -5.032 -9.267 1.00 85.69 214 LEU A O 1
ATOM 1605 N N . VAL A 1 215 ? 11.574 -5.106 -8.090 1.00 90.25 215 VAL A N 1
ATOM 1606 C CA . VAL A 1 215 ? 12.141 -5.464 -6.784 1.00 90.25 215 VAL A CA 1
ATOM 1607 C C . VAL A 1 215 ? 12.942 -6.760 -6.832 1.00 90.25 215 VAL A C 1
ATOM 1609 O O . VAL A 1 215 ? 14.020 -6.837 -6.241 1.00 90.25 215 VAL A O 1
ATOM 1612 N N . ALA A 1 216 ? 12.446 -7.789 -7.523 1.00 88.00 216 ALA A N 1
ATOM 1613 C CA . ALA A 1 216 ? 13.144 -9.060 -7.693 1.00 88.00 216 ALA A CA 1
ATOM 1614 C C . ALA A 1 216 ? 14.474 -8.866 -8.437 1.00 88.00 216 ALA A C 1
ATOM 1616 O O . ALA A 1 216 ? 15.480 -9.465 -8.055 1.00 88.00 216 ALA A O 1
ATOM 1617 N N . LEU A 1 217 ? 14.497 -7.969 -9.422 1.00 86.75 217 LEU A N 1
ATOM 1618 C CA . LEU A 1 217 ? 15.678 -7.629 -10.214 1.00 86.75 217 LEU A CA 1
ATOM 1619 C C . LEU A 1 217 ? 16.569 -6.556 -9.567 1.00 86.75 217 LEU A C 1
ATOM 1621 O O . LEU A 1 217 ? 17.700 -6.371 -10.010 1.00 86.75 217 LEU A O 1
ATOM 1625 N N . ARG A 1 218 ? 16.099 -5.880 -8.510 1.00 88.50 218 ARG A N 1
ATOM 1626 C CA . ARG A 1 218 ? 16.744 -4.708 -7.889 1.00 88.50 218 ARG A CA 1
ATOM 1627 C C . ARG A 1 218 ? 16.979 -3.554 -8.863 1.00 88.50 218 ARG A C 1
ATOM 1629 O O . ARG A 1 218 ? 17.983 -2.852 -8.779 1.00 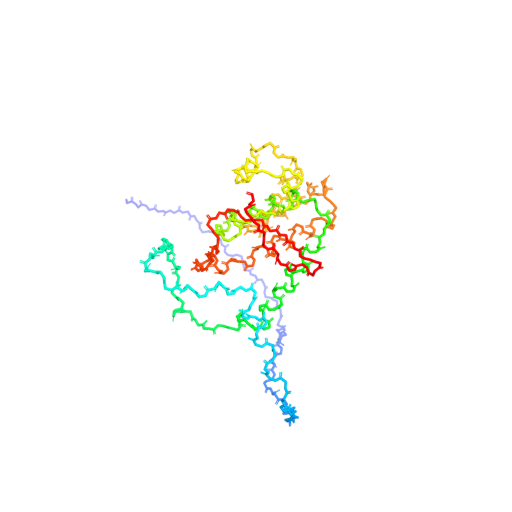88.50 218 ARG A O 1
ATOM 1636 N N . THR A 1 219 ? 16.048 -3.346 -9.788 1.00 85.25 219 THR A N 1
ATOM 1637 C CA . THR A 1 219 ? 16.115 -2.261 -10.783 1.00 85.25 219 THR A CA 1
ATOM 1638 C C . THR A 1 219 ? 15.334 -1.014 -10.363 1.00 85.25 219 THR A C 1
ATOM 1640 O O . THR A 1 219 ? 15.411 0.018 -11.021 1.00 85.25 219 THR A O 1
ATOM 1643 N N . GLU A 1 220 ? 14.569 -1.093 -9.277 1.00 89.00 220 GLU A N 1
ATOM 1644 C CA . GLU A 1 220 ? 13.838 0.013 -8.667 1.00 89.00 220 GLU A CA 1
ATOM 1645 C C . GLU A 1 220 ? 14.770 0.876 -7.804 1.00 89.00 220 GLU A C 1
ATOM 1647 O O . GLU A 1 220 ? 15.029 0.561 -6.648 1.00 89.00 220 GLU A O 1
ATOM 1652 N N . GLU A 1 221 ? 15.290 1.972 -8.351 1.00 86.75 221 GLU A N 1
ATOM 1653 C CA . GLU A 1 221 ? 16.042 2.973 -7.584 1.00 86.75 221 GLU A CA 1
ATOM 1654 C C . GLU A 1 221 ? 15.181 4.232 -7.408 1.00 86.75 221 GLU A C 1
ATOM 1656 O O . GLU A 1 221 ? 14.680 4.764 -8.404 1.00 86.75 221 GLU A O 1
ATOM 1661 N N . PRO A 1 222 ? 14.983 4.727 -6.174 1.00 89.81 222 PRO A N 1
ATOM 1662 C CA . PRO A 1 222 ? 14.383 6.035 -5.962 1.00 89.81 222 PRO A CA 1
ATOM 1663 C C . PRO A 1 222 ? 15.213 7.121 -6.658 1.00 89.81 222 PRO A C 1
ATOM 1665 O O . PRO A 1 222 ? 16.409 7.233 -6.397 1.00 89.81 222 PRO A O 1
ATOM 1668 N N . PRO A 1 223 ? 14.615 7.973 -7.506 1.00 87.50 223 PRO A N 1
ATOM 1669 C CA . PRO A 1 223 ? 15.339 9.081 -8.127 1.00 87.50 223 PRO A CA 1
ATOM 1670 C C . PRO A 1 223 ? 15.547 10.271 -7.168 1.00 87.50 223 PRO A C 1
ATOM 1672 O O . PRO A 1 223 ? 15.987 11.337 -7.596 1.00 87.50 223 PRO A O 1
ATOM 1675 N N . TRP A 1 224 ? 15.215 10.113 -5.884 1.00 89.25 224 TRP A N 1
ATOM 1676 C CA . TRP A 1 224 ? 15.315 11.123 -4.832 1.00 89.25 224 TRP A CA 1
ATOM 1677 C C . TRP A 1 224 ? 16.145 10.601 -3.653 1.00 89.25 224 TRP A C 1
ATOM 1679 O O . TRP A 1 224 ? 16.138 9.413 -3.345 1.00 89.25 224 TRP A O 1
ATOM 1689 N N . ALA A 1 225 ? 16.846 11.511 -2.971 1.00 88.62 225 ALA A N 1
ATOM 1690 C CA . ALA A 1 225 ? 17.731 11.177 -1.849 1.00 88.62 225 ALA A CA 1
ATOM 1691 C C . ALA A 1 225 ? 17.002 11.004 -0.503 1.00 88.62 225 ALA A C 1
ATOM 1693 O O . ALA A 1 225 ? 17.556 10.431 0.431 1.00 88.62 225 ALA A O 1
ATOM 1694 N N . GLN A 1 226 ? 15.778 11.520 -0.389 1.00 91.75 226 GLN A N 1
ATOM 1695 C CA . GLN A 1 226 ? 15.002 11.572 0.851 1.00 91.75 226 GLN A CA 1
ATOM 1696 C C . GLN A 1 226 ? 13.552 11.170 0.600 1.00 91.75 226 GLN A C 1
ATOM 1698 O O . GLN A 1 226 ? 13.096 11.164 -0.546 1.00 91.75 226 GLN A O 1
ATOM 1703 N N . THR A 1 227 ? 12.819 10.868 1.669 1.00 95.50 227 THR A N 1
ATOM 1704 C CA . THR A 1 227 ? 11.390 10.569 1.581 1.00 95.50 227 THR A CA 1
ATOM 1705 C C . THR A 1 227 ? 10.641 11.711 0.889 1.00 95.50 227 THR A C 1
ATOM 1707 O O . THR A 1 227 ? 10.846 12.881 1.207 1.00 95.50 227 THR A O 1
ATOM 1710 N N . THR A 1 228 ? 9.807 11.366 -0.089 1.00 95.81 228 THR A N 1
ATOM 1711 C CA . THR A 1 228 ? 9.156 12.319 -0.996 1.00 95.81 228 THR A CA 1
ATOM 1712 C C . THR A 1 228 ? 7.639 12.182 -0.943 1.00 95.81 228 THR A C 1
ATOM 1714 O O . THR A 1 228 ? 7.102 11.078 -0.827 1.00 95.81 228 THR A O 1
ATOM 1717 N N . LEU A 1 229 ? 6.941 13.310 -1.057 1.00 97.50 229 LEU A N 1
ATOM 1718 C CA . LEU A 1 229 ? 5.485 13.350 -1.113 1.00 97.50 229 LEU A CA 1
ATOM 1719 C C . LEU A 1 229 ? 4.956 12.730 -2.404 1.00 97.50 229 LEU A C 1
ATOM 1721 O O . LEU A 1 229 ? 5.414 13.047 -3.502 1.00 97.50 229 LEU A O 1
ATOM 1725 N N . LEU A 1 230 ? 3.929 11.906 -2.264 1.00 97.62 230 LEU A N 1
ATOM 1726 C CA . LEU A 1 230 ? 3.144 11.322 -3.333 1.00 97.62 230 LEU A CA 1
ATOM 1727 C C . LEU A 1 230 ? 1.694 11.785 -3.200 1.00 97.62 230 LEU A C 1
ATOM 1729 O O . LEU A 1 230 ? 1.098 11.743 -2.130 1.00 97.62 230 LEU A O 1
ATOM 1733 N N . SER A 1 231 ? 1.119 12.181 -4.321 1.00 97.38 231 SER A N 1
ATOM 1734 C CA . SER A 1 231 ? -0.313 12.422 -4.494 1.00 97.38 231 SER A CA 1
ATOM 1735 C C . SER A 1 231 ? -0.738 11.848 -5.845 1.00 97.38 231 SER A C 1
ATOM 1737 O O . SER A 1 231 ? 0.116 11.393 -6.612 1.00 97.38 231 SER A O 1
ATOM 1739 N N . PHE A 1 232 ? -2.031 11.861 -6.149 1.00 97.00 232 PHE A N 1
ATOM 1740 C CA . PHE A 1 232 ? -2.548 11.456 -7.453 1.00 97.00 232 PHE A CA 1
ATOM 1741 C C . PHE A 1 232 ? -3.415 12.569 -8.035 1.00 97.00 232 PHE A C 1
ATOM 1743 O O . PHE A 1 232 ? -4.123 13.252 -7.299 1.00 97.00 232 PHE A O 1
ATOM 1750 N N . ASP A 1 233 ? -3.331 12.784 -9.347 1.00 96.44 233 ASP A N 1
ATOM 1751 C CA . ASP A 1 233 ? -4.222 13.723 -10.030 1.00 96.44 233 ASP A CA 1
ATOM 1752 C C . ASP A 1 233 ? -5.633 13.134 -10.218 1.00 96.44 233 ASP A C 1
ATOM 1754 O O . ASP A 1 233 ? -5.902 11.980 -9.886 1.00 96.44 233 ASP A O 1
ATOM 1758 N N . GLU A 1 234 ? -6.549 13.908 -10.806 1.00 96.06 234 GLU A N 1
ATOM 1759 C CA . GLU A 1 234 ? -7.934 13.477 -11.063 1.00 96.06 234 GLU A CA 1
ATOM 1760 C C . GLU A 1 234 ? -8.040 12.212 -11.935 1.00 96.06 234 GLU A C 1
ATOM 1762 O O . GLU A 1 234 ? -9.056 11.515 -11.923 1.00 96.06 234 GLU A O 1
ATOM 1767 N N . ARG A 1 235 ? -6.995 11.891 -12.709 1.00 96.62 235 ARG A N 1
ATOM 1768 C CA . ARG A 1 235 ? -6.931 10.676 -13.530 1.00 96.62 235 ARG A CA 1
ATOM 1769 C C . ARG A 1 235 ? -6.292 9.515 -12.781 1.00 96.62 235 ARG A C 1
ATOM 1771 O O . ARG A 1 235 ? -6.292 8.410 -13.316 1.00 96.62 235 ARG A O 1
ATOM 1778 N N . GLY A 1 236 ? -5.806 9.718 -11.562 1.00 95.75 236 GLY A N 1
ATOM 1779 C CA . GLY A 1 236 ? -5.072 8.732 -10.777 1.00 95.75 236 GLY A CA 1
ATOM 1780 C C . GLY A 1 236 ? -3.586 8.655 -11.130 1.00 95.75 236 GLY A C 1
ATOM 1781 O O . GLY A 1 236 ? -2.900 7.754 -10.656 1.00 95.75 236 GLY A O 1
ATOM 1782 N N . ALA A 1 237 ? -3.065 9.566 -11.958 1.00 94.75 237 ALA A N 1
ATOM 1783 C CA . ALA A 1 237 ? -1.647 9.566 -12.292 1.00 94.75 237 ALA A CA 1
ATOM 1784 C C . ALA A 1 237 ? -0.824 10.094 -11.101 1.00 94.75 237 ALA A C 1
ATOM 1786 O O . ALA A 1 237 ? -1.234 11.067 -10.463 1.00 94.75 237 ALA A O 1
ATOM 1787 N N . PRO A 1 238 ? 0.336 9.487 -10.784 1.00 94.44 238 PRO A N 1
ATOM 1788 C CA . PRO A 1 238 ? 1.143 9.901 -9.645 1.00 94.44 238 PRO A CA 1
ATOM 1789 C C . PRO A 1 238 ? 1.736 11.299 -9.854 1.00 94.44 238 PRO A C 1
ATOM 1791 O O . PRO A 1 238 ? 2.280 11.618 -10.913 1.00 94.44 238 PRO A O 1
ATOM 1794 N N . VAL A 1 239 ? 1.678 12.111 -8.804 1.00 96.12 239 VAL A N 1
ATOM 1795 C CA . VAL A 1 239 ? 2.279 13.441 -8.715 1.00 96.12 239 VAL A CA 1
ATOM 1796 C C . VAL A 1 239 ? 3.243 13.448 -7.536 1.00 96.12 239 VAL A C 1
ATOM 1798 O O . VAL A 1 239 ? 2.839 13.275 -6.383 1.00 96.12 239 VAL A O 1
ATOM 1801 N N . PHE A 1 240 ? 4.524 13.653 -7.837 1.00 94.81 240 PHE A N 1
ATOM 1802 C CA . PHE A 1 240 ? 5.599 13.698 -6.849 1.00 94.81 240 PHE A CA 1
ATOM 1803 C C . PHE A 1 240 ? 5.846 15.140 -6.398 1.00 94.81 240 PHE A C 1
ATOM 1805 O O . PHE A 1 240 ? 6.007 16.038 -7.228 1.00 94.81 240 PHE A O 1
ATOM 1812 N N . GLY A 1 241 ? 5.836 15.360 -5.086 1.00 91.56 241 GLY A N 1
ATOM 1813 C CA . GLY A 1 241 ? 6.042 16.660 -4.457 1.00 91.56 241 GLY A CA 1
ATOM 1814 C C . GLY A 1 241 ? 7.458 16.856 -3.918 1.00 91.56 241 GLY A C 1
ATOM 1815 O O . GLY A 1 241 ? 8.413 16.223 -4.359 1.00 91.56 241 GLY A O 1
ATOM 1816 N N . GLY A 1 242 ? 7.582 17.771 -2.955 1.00 90.06 242 GLY A N 1
ATOM 1817 C CA . GLY A 1 242 ? 8.813 17.981 -2.194 1.00 90.06 242 GLY A CA 1
ATOM 1818 C C . GLY A 1 242 ? 9.054 16.904 -1.125 1.00 90.06 242 GLY A C 1
ATOM 1819 O O . GLY A 1 242 ? 8.370 15.875 -1.123 1.00 90.06 242 GLY A O 1
ATOM 1820 N N . PRO A 1 243 ? 10.019 17.138 -0.217 1.00 91.06 243 PRO A N 1
ATOM 1821 C CA . PRO A 1 243 ? 10.225 16.272 0.940 1.00 91.06 243 PRO A CA 1
ATOM 1822 C C . PRO A 1 243 ? 8.933 16.060 1.736 1.00 91.06 243 PRO A C 1
ATOM 1824 O O . PRO A 1 243 ? 8.133 16.991 1.867 1.00 91.06 243 PRO A O 1
ATOM 1827 N N . ALA A 1 244 ? 8.761 14.830 2.221 1.00 86.19 244 ALA A N 1
ATOM 1828 C CA . ALA A 1 244 ? 7.672 14.414 3.102 1.00 86.19 244 ALA A CA 1
ATOM 1829 C C . ALA A 1 244 ? 7.999 14.667 4.574 1.00 86.19 244 ALA A C 1
ATOM 1831 O O . ALA A 1 244 ? 9.179 14.491 4.955 1.00 86.19 244 ALA A O 1
#

InterPro domains:
  IPR003779 Alkyl hydroperoxide reductase AhpD/CMD-like [PF02627] (94-159)
  IPR029032 AhpD-like [G3DSA:1.20.1290.10] (91-222)
  IPR029032 AhpD-like [SSF69118] (95-206)

Organism: NCBI:txid2562682

Secondary structure (DSSP, 8-state):
---------PPPPPPP-------PPPPP--PPP-------PPP--TTSGGGTSSSSSPPPP--S--------S---SS-GGGS---TTSSSHHHHHHHHHHHHHHT---S-HHHHHHHHHHHHHHHT-HHHHTEEEHHHHHTT--HHHHHHGGGGGGS---HHHHHHHHHHHHHHH-GGG--HHHHHHHHHH--HHHHHHHHHHHHHHHTTHHHHHHT----SSSS-EEEEE-TT--EEEEEE-

Foldseek 3Di:
DDDDDDDDDDDDDDDDDDDDDDPPDDDDDDDDDDDDPPDDDDDDPPPDPVVVVCPPDDDPPDDDDPDPPPPPVDDFPDDPVRDDDDQCPPHPVVVVLQLLLLVLLLQDQDQQQLLQLLQLLLCVVLVFQQSVLEGEPRNVVVPDDVVSSVCSVVVVPDPDDLQSVLLSQCLCCLPPNVVSCDPVSVVSNVVRDDPSVSVSSNSSSVSSCVCSVCSNRVVRDHPDPGRWYWDADPSSHIDIHGHD

pLDDT: mean 75.43, std 28.39, range [25.73, 98.88]